Protein AF-A0A0N0XGT9-F1 (afdb_monomer_lite)

Structure (mmCIF, N/CA/C/O backbone):
data_AF-A0A0N0XGT9-F1
#
_entry.id   AF-A0A0N0XGT9-F1
#
loop_
_atom_site.group_PDB
_atom_site.id
_atom_site.type_symbol
_atom_site.label_atom_id
_atom_site.label_alt_id
_atom_site.label_comp_id
_atom_site.label_asym_id
_atom_site.label_entity_id
_atom_site.label_seq_id
_atom_site.pdbx_PDB_ins_code
_atom_site.Cartn_x
_atom_site.Cartn_y
_atom_site.Cartn_z
_atom_site.occupancy
_atom_site.B_iso_or_equiv
_atom_site.auth_seq_id
_atom_site.auth_comp_id
_atom_site.auth_asym_id
_atom_site.auth_atom_id
_atom_site.pdbx_PDB_model_num
ATOM 1 N N . MET A 1 1 ? -39.403 -62.509 -49.542 1.00 42.28 1 MET A N 1
ATOM 2 C CA . MET A 1 1 ? -37.946 -62.266 -49.487 1.00 42.28 1 MET A CA 1
ATOM 3 C C . MET A 1 1 ? -37.743 -60.814 -49.095 1.00 42.28 1 MET A C 1
ATOM 5 O O . MET A 1 1 ? -37.775 -59.938 -49.945 1.00 42.28 1 MET A O 1
ATOM 9 N N . THR A 1 2 ? -37.699 -60.557 -47.792 1.00 35.44 2 THR A N 1
ATOM 10 C CA . THR A 1 2 ? -37.712 -59.217 -47.193 1.00 35.44 2 THR A CA 1
ATOM 11 C C . THR A 1 2 ? -36.343 -58.927 -46.599 1.00 35.44 2 THR A C 1
ATOM 13 O O . THR A 1 2 ? -35.898 -59.606 -45.678 1.00 35.44 2 THR A O 1
ATOM 16 N N . THR A 1 3 ? -35.674 -57.941 -47.183 1.00 39.53 3 THR A N 1
ATOM 17 C CA . THR A 1 3 ? -34.360 -57.420 -46.812 1.00 39.53 3 THR A CA 1
ATOM 18 C C . THR A 1 3 ? -34.425 -56.584 -45.538 1.00 39.53 3 THR A C 1
ATOM 20 O O . THR A 1 3 ? -35.230 -55.664 -45.412 1.00 39.53 3 THR A O 1
ATOM 23 N N . THR A 1 4 ? -33.537 -56.908 -44.607 1.00 42.41 4 THR A N 1
ATOM 24 C CA . THR A 1 4 ? -33.229 -56.193 -43.368 1.00 42.41 4 THR A CA 1
ATOM 25 C C . THR A 1 4 ? -32.444 -54.909 -43.637 1.00 42.41 4 THR A C 1
ATOM 27 O O . THR A 1 4 ? -31.357 -54.989 -44.200 1.00 42.41 4 THR A O 1
ATOM 30 N N . HIS A 1 5 ? -32.902 -53.762 -43.127 1.00 38.38 5 HIS A N 1
ATOM 31 C CA . HIS A 1 5 ? -32.018 -52.638 -42.799 1.00 38.38 5 HIS A CA 1
ATOM 32 C C . HIS A 1 5 ? -32.453 -51.964 -41.492 1.00 38.38 5 HIS A C 1
ATOM 34 O O . HIS A 1 5 ? -33.527 -51.380 -41.385 1.00 38.38 5 HIS A O 1
ATOM 40 N N . SER A 1 6 ? -31.577 -52.088 -40.495 1.00 36.50 6 SER A N 1
ATOM 41 C CA . SER A 1 6 ? -31.620 -51.433 -39.190 1.00 36.50 6 SER A CA 1
ATOM 42 C C . SER A 1 6 ? -31.199 -49.969 -39.333 1.00 36.50 6 SER A C 1
ATOM 44 O O . SER A 1 6 ? -30.076 -49.690 -39.752 1.00 36.50 6 SER A O 1
ATOM 46 N N . LEU A 1 7 ? -32.077 -49.035 -38.963 1.00 38.88 7 LEU A N 1
ATOM 47 C CA . LEU A 1 7 ? -31.758 -47.613 -38.836 1.00 38.88 7 LEU A CA 1
ATOM 48 C C . LEU A 1 7 ? -31.408 -47.302 -37.376 1.00 38.88 7 LEU A C 1
ATOM 50 O O . LEU A 1 7 ? -32.289 -47.123 -36.542 1.00 38.88 7 LEU A O 1
ATOM 54 N N . ALA A 1 8 ? -30.113 -47.199 -37.086 1.00 38.12 8 ALA A N 1
ATOM 55 C CA . ALA A 1 8 ? -29.614 -46.503 -35.907 1.00 38.12 8 ALA A CA 1
ATOM 56 C C . ALA A 1 8 ? -29.339 -45.043 -36.299 1.00 38.12 8 ALA A C 1
ATOM 58 O O . ALA A 1 8 ? -28.488 -44.777 -37.149 1.00 38.12 8 ALA A O 1
ATOM 59 N N . ARG A 1 9 ? -30.059 -44.086 -35.703 1.00 39.75 9 ARG A N 1
ATOM 60 C CA . ARG A 1 9 ? -29.719 -42.659 -35.786 1.00 39.75 9 ARG A CA 1
ATOM 61 C C . ARG A 1 9 ? -29.463 -42.108 -34.390 1.00 39.75 9 ARG A C 1
ATOM 63 O O . ARG A 1 9 ? -30.310 -42.162 -33.507 1.00 39.75 9 ARG A O 1
ATOM 70 N N . TRP A 1 10 ? -28.240 -41.621 -34.255 1.00 36.72 10 TRP A N 1
ATOM 71 C CA . TRP A 1 10 ? -27.593 -41.050 -33.090 1.00 36.72 10 TRP A CA 1
ATOM 72 C C . TRP A 1 10 ? -28.261 -39.745 -32.637 1.00 36.72 10 TRP A C 1
ATOM 74 O O . TRP A 1 10 ? -28.440 -38.828 -33.438 1.00 36.72 10 TRP A O 1
ATOM 84 N N . LEU A 1 11 ? -28.573 -39.647 -31.343 1.00 38.19 11 LEU A N 1
ATOM 85 C CA . LEU A 1 11 ? -28.831 -38.382 -30.656 1.00 38.19 11 LEU A CA 1
ATOM 86 C C . LEU A 1 11 ? -27.477 -37.753 -30.299 1.00 38.19 11 LEU A C 1
ATOM 88 O O . LEU A 1 11 ? -26.779 -38.227 -29.406 1.00 38.19 11 LEU A O 1
ATOM 92 N N . LEU A 1 12 ? -27.091 -36.698 -31.016 1.00 37.84 12 LEU A N 1
ATOM 93 C CA . LEU A 1 12 ? -25.978 -35.826 -30.640 1.00 37.84 12 LEU A CA 1
ATOM 94 C C . LEU A 1 12 ? -26.465 -34.859 -29.554 1.00 37.84 12 LEU A C 1
ATOM 96 O O . LEU A 1 12 ? -27.016 -33.799 -29.841 1.00 37.84 12 LEU A O 1
ATOM 100 N N . SER A 1 13 ? -26.276 -35.236 -28.292 1.00 38.53 13 SER A N 1
ATOM 101 C CA . SER A 1 13 ? -26.379 -34.314 -27.162 1.00 38.53 13 SER A CA 1
ATOM 102 C C . SER A 1 13 ? -25.099 -33.480 -27.096 1.00 38.53 13 SER A C 1
ATOM 104 O O . SER A 1 13 ? -24.062 -33.953 -26.636 1.00 38.53 13 SER A O 1
ATOM 106 N N . ALA A 1 14 ? -25.155 -32.238 -27.575 1.00 39.84 14 ALA A N 1
ATOM 107 C CA . ALA A 1 14 ? -24.095 -31.262 -27.359 1.00 39.84 14 ALA A CA 1
ATOM 108 C C . ALA A 1 14 ? -24.118 -30.813 -25.887 1.00 39.84 14 ALA A C 1
ATOM 110 O O . ALA A 1 14 ? -24.895 -29.937 -25.508 1.00 39.84 14 ALA A O 1
ATOM 111 N N . LEU A 1 15 ? -23.280 -31.427 -25.046 1.00 37.50 15 LEU A N 1
ATOM 112 C CA . LEU A 1 15 ? -22.942 -30.871 -23.738 1.00 37.50 15 LEU A CA 1
ATOM 113 C C . LEU A 1 15 ? -22.073 -29.629 -23.967 1.00 37.50 15 LEU A C 1
ATOM 115 O O . LEU A 1 15 ? -20.868 -29.726 -24.198 1.00 37.50 15 LEU A O 1
ATOM 119 N N . ILE A 1 16 ? -22.685 -28.449 -23.898 1.00 39.62 16 ILE A N 1
ATOM 120 C CA . ILE A 1 16 ? -21.947 -27.202 -23.708 1.00 39.62 16 ILE A CA 1
ATOM 121 C C . ILE A 1 16 ? -21.496 -27.199 -22.245 1.00 39.62 16 ILE A C 1
ATOM 123 O O . ILE A 1 16 ? -22.234 -26.799 -21.346 1.00 39.62 16 ILE A O 1
ATOM 127 N N . LEU A 1 17 ? -20.285 -27.699 -22.002 1.00 33.25 17 LEU A N 1
ATOM 128 C CA . LEU A 1 17 ? -19.552 -27.456 -20.764 1.00 33.25 17 LEU A CA 1
ATOM 129 C C . LEU A 1 17 ? -19.217 -25.964 -20.721 1.00 33.25 17 LEU A C 1
ATOM 131 O O . LEU A 1 17 ? -18.201 -25.517 -21.250 1.00 33.25 17 LEU A O 1
ATOM 135 N N . VAL A 1 18 ? -20.100 -25.179 -20.108 1.00 36.47 18 VAL A N 1
ATOM 136 C CA . VAL A 1 18 ? -19.753 -23.835 -19.656 1.00 36.47 18 VAL A CA 1
ATOM 137 C C . VAL A 1 18 ? -18.765 -24.023 -18.508 1.00 36.47 18 VAL A C 1
ATOM 139 O O . VAL A 1 18 ? -19.156 -24.220 -17.361 1.00 36.47 18 VAL A O 1
ATOM 142 N N . VAL A 1 19 ? -17.471 -24.018 -18.825 1.00 33.62 19 VAL A N 1
ATOM 143 C CA . VAL A 1 19 ? -16.414 -23.880 -17.823 1.00 33.62 19 VAL A CA 1
ATOM 144 C C . VAL A 1 19 ? -16.521 -22.453 -17.293 1.00 33.62 19 VAL A C 1
ATOM 146 O O . VAL A 1 19 ? -15.945 -21.519 -17.845 1.00 33.62 19 VAL A O 1
ATOM 149 N N . GLN A 1 20 ? -17.342 -22.261 -16.262 1.00 33.66 20 GLN A N 1
ATOM 150 C CA . GLN A 1 20 ? -17.288 -21.041 -15.467 1.00 33.66 20 GLN A CA 1
ATOM 151 C C . GLN A 1 20 ? -15.898 -20.995 -14.816 1.00 33.66 20 GLN A C 1
ATOM 153 O O . GLN A 1 20 ? -15.465 -22.005 -14.251 1.00 33.66 20 GLN A O 1
ATOM 158 N N . PRO A 1 21 ? -15.167 -19.873 -14.892 1.00 38.84 21 PRO A N 1
ATOM 159 C CA . PRO A 1 21 ? -13.903 -19.750 -14.195 1.00 38.84 21 PRO A CA 1
ATOM 160 C C . PRO A 1 21 ? -14.185 -19.742 -12.689 1.00 38.84 21 PRO A C 1
ATOM 162 O O . PRO A 1 21 ? -14.505 -18.705 -12.120 1.00 38.84 21 PRO A O 1
ATOM 165 N N . ALA A 1 22 ? -13.995 -20.884 -12.025 1.00 36.50 22 ALA A N 1
ATOM 166 C CA . ALA A 1 22 ? -13.992 -21.034 -10.564 1.00 36.50 22 ALA A CA 1
ATOM 167 C C . ALA A 1 22 ? -12.835 -20.265 -9.872 1.00 36.50 22 ALA A C 1
ATOM 169 O O . ALA A 1 22 ? -12.458 -20.557 -8.744 1.00 36.50 22 ALA A O 1
ATOM 170 N N . TYR A 1 23 ? -12.228 -19.298 -10.564 1.00 44.34 23 TYR A N 1
ATOM 171 C CA . TYR A 1 23 ? -10.987 -18.627 -10.189 1.00 44.34 23 TYR A CA 1
ATOM 172 C C . TYR A 1 23 ? -11.198 -17.347 -9.368 1.00 44.34 23 TYR A C 1
ATOM 174 O O . TYR A 1 23 ? -10.214 -16.800 -8.873 1.00 44.34 23 TYR A O 1
ATOM 182 N N . ALA A 1 24 ? -12.439 -16.860 -9.244 1.00 36.88 24 ALA A N 1
ATOM 183 C CA . ALA A 1 24 ? -12.755 -15.618 -8.533 1.00 36.88 24 ALA A CA 1
ATOM 184 C C . ALA A 1 24 ? -13.053 -15.818 -7.032 1.00 36.88 24 ALA A C 1
ATOM 186 O O . ALA A 1 24 ? -12.841 -14.893 -6.257 1.00 36.88 24 ALA A O 1
ATOM 187 N N . ASP A 1 25 ? -13.472 -17.017 -6.615 1.00 39.59 25 ASP A N 1
ATOM 188 C CA . ASP A 1 25 ? -14.049 -17.253 -5.277 1.00 39.59 25 ASP A CA 1
ATOM 189 C C . ASP A 1 25 ? -13.061 -17.754 -4.202 1.00 39.59 25 ASP A C 1
ATOM 191 O O . ASP A 1 25 ? -13.475 -18.044 -3.083 1.00 39.59 25 ASP A O 1
ATOM 195 N N . ALA A 1 26 ? -11.756 -17.863 -4.483 1.00 42.16 26 ALA A N 1
ATOM 196 C CA . ALA A 1 26 ? -10.815 -18.505 -3.550 1.00 42.16 26 ALA A CA 1
ATOM 197 C C . ALA A 1 26 ? -9.444 -17.814 -3.437 1.00 42.16 26 ALA A C 1
ATOM 199 O O . ALA A 1 26 ? -8.402 -18.457 -3.541 1.00 42.16 26 ALA A O 1
ATOM 200 N N . LEU A 1 27 ? -9.422 -16.499 -3.223 1.00 49.81 27 LEU A N 1
ATOM 201 C CA . LEU A 1 27 ? -8.263 -15.841 -2.606 1.00 49.81 27 LEU A CA 1
ATOM 202 C C . LEU A 1 27 ? -8.701 -15.421 -1.203 1.00 49.81 27 LEU A C 1
ATOM 204 O O . LEU A 1 27 ? -9.372 -14.401 -1.049 1.00 49.81 27 LEU A O 1
ATOM 208 N N . ALA A 1 28 ? -8.418 -16.266 -0.207 1.00 53.34 28 ALA A N 1
ATOM 209 C CA . ALA A 1 28 ? -8.955 -16.109 1.142 1.00 53.34 28 ALA A CA 1
ATOM 210 C C . ALA A 1 28 ? -8.211 -15.025 1.942 1.00 53.34 28 ALA A C 1
ATOM 212 O O . ALA A 1 28 ? -8.794 -14.452 2.860 1.00 53.34 28 ALA A O 1
ATOM 213 N N . ASP A 1 29 ? -6.968 -14.695 1.567 1.00 68.81 29 ASP A N 1
ATOM 214 C CA . ASP A 1 29 ? -6.175 -13.613 2.169 1.00 68.81 29 ASP A CA 1
ATOM 215 C C . ASP A 1 29 ? -4.985 -13.192 1.267 1.00 68.81 29 ASP A C 1
ATOM 217 O O . ASP A 1 29 ? -4.650 -13.850 0.279 1.00 68.81 29 ASP A O 1
ATOM 221 N N . GLN A 1 30 ? -4.296 -12.103 1.617 1.00 68.50 30 GLN A N 1
ATOM 222 C CA . GLN A 1 30 ? -3.082 -11.586 0.977 1.00 68.50 30 GLN A CA 1
ATOM 223 C C . GLN A 1 30 ? -1.982 -12.656 0.832 1.00 68.50 30 GLN A C 1
ATOM 225 O O . GLN A 1 30 ? -1.268 -12.680 -0.175 1.00 68.50 30 GLN A O 1
ATOM 230 N N . THR A 1 31 ? -1.857 -13.559 1.812 1.00 71.50 31 THR A N 1
ATOM 231 C CA . THR A 1 31 ? -0.900 -14.678 1.787 1.00 71.50 31 THR A CA 1
ATOM 232 C C . THR A 1 31 ? -1.160 -15.639 0.628 1.00 71.50 31 THR A C 1
ATOM 234 O O . THR A 1 31 ? -0.207 -16.087 -0.012 1.00 71.50 31 THR A O 1
ATOM 237 N N . ASP A 1 32 ? -2.425 -15.903 0.295 1.00 79.44 32 ASP A N 1
ATOM 238 C CA . ASP A 1 32 ? -2.775 -16.789 -0.818 1.00 79.44 32 ASP A CA 1
ATOM 239 C C . ASP A 1 32 ? -2.353 -16.183 -2.153 1.00 79.44 32 ASP A C 1
ATOM 241 O O . ASP A 1 32 ? -1.806 -16.877 -3.012 1.00 79.44 32 ASP A O 1
ATOM 245 N N . VAL A 1 33 ? -2.541 -14.868 -2.312 1.00 79.56 33 VAL A N 1
ATOM 246 C CA . VAL A 1 33 ? -2.112 -14.150 -3.518 1.00 79.56 33 VAL A CA 1
ATOM 247 C C . VAL A 1 33 ? -0.598 -14.232 -3.679 1.00 79.56 33 VAL A C 1
ATOM 249 O O . VAL A 1 33 ? -0.118 -14.562 -4.763 1.00 79.56 33 VAL A O 1
ATOM 252 N N . HIS A 1 34 ? 0.165 -13.999 -2.608 1.00 78.38 34 HIS A N 1
ATOM 253 C CA . HIS A 1 34 ? 1.622 -14.105 -2.660 1.00 78.38 34 HIS A CA 1
ATOM 254 C C . HIS A 1 34 ? 2.086 -15.519 -3.043 1.00 78.38 34 HIS A C 1
ATOM 256 O O . HIS A 1 34 ? 2.859 -15.676 -3.992 1.00 78.38 34 HIS A O 1
ATOM 262 N N . ASN A 1 35 ? 1.579 -16.548 -2.355 1.00 82.81 35 ASN A N 1
ATOM 263 C CA . ASN A 1 35 ? 1.921 -17.948 -2.626 1.00 82.81 35 ASN A CA 1
ATOM 264 C C . ASN A 1 35 ? 1.571 -18.358 -4.061 1.00 82.81 35 ASN A C 1
ATOM 266 O O . ASN A 1 35 ? 2.299 -19.115 -4.703 1.00 82.81 35 ASN A O 1
ATOM 270 N N . ARG A 1 36 ? 0.468 -17.832 -4.596 1.00 85.69 36 ARG A N 1
ATOM 271 C CA . ARG A 1 36 ? 0.053 -18.108 -5.969 1.00 85.69 36 ARG A CA 1
ATOM 272 C C . ARG A 1 36 ? 1.007 -17.503 -6.991 1.00 85.69 36 ARG A C 1
ATOM 274 O O . ARG A 1 36 ? 1.363 -18.167 -7.960 1.00 85.69 36 ARG A O 1
ATOM 281 N N . ILE A 1 37 ? 1.446 -16.264 -6.785 1.00 87.81 37 ILE A N 1
ATOM 282 C CA . ILE A 1 37 ? 2.367 -15.592 -7.713 1.00 87.81 37 ILE A CA 1
ATOM 283 C C . ILE A 1 37 ? 3.707 -16.309 -7.751 1.00 87.81 37 ILE A C 1
ATOM 285 O O . ILE A 1 37 ? 4.241 -16.546 -8.834 1.00 87.81 37 ILE A O 1
ATOM 289 N N . THR A 1 38 ? 4.244 -16.671 -6.586 1.00 85.12 38 THR A N 1
ATOM 290 C CA . THR A 1 38 ? 5.516 -17.394 -6.507 1.00 85.12 38 THR A CA 1
ATOM 291 C C . THR A 1 38 ? 5.409 -18.756 -7.191 1.00 85.12 38 THR A C 1
ATOM 293 O O . THR A 1 38 ? 6.255 -19.062 -8.029 1.00 85.12 38 THR A O 1
ATOM 296 N N . ALA A 1 39 ? 4.321 -19.501 -6.965 1.00 89.94 39 ALA A N 1
ATOM 297 C CA . ALA A 1 39 ? 4.060 -20.766 -7.650 1.00 89.94 39 ALA A CA 1
ATOM 298 C C . ALA A 1 39 ? 3.961 -20.615 -9.180 1.00 89.94 39 ALA A C 1
ATOM 300 O O . ALA A 1 39 ? 4.571 -21.390 -9.916 1.00 89.94 39 ALA A O 1
ATOM 301 N N . LEU A 1 40 ? 3.241 -19.604 -9.681 1.00 93.88 40 LEU A N 1
ATOM 302 C CA . LEU A 1 40 ? 3.096 -19.363 -11.123 1.00 93.88 40 LEU A CA 1
ATOM 303 C C . LEU A 1 40 ? 4.411 -18.920 -11.776 1.00 93.88 40 LEU A C 1
ATOM 305 O O . LEU A 1 40 ? 4.715 -19.344 -12.894 1.00 93.88 40 LEU A O 1
ATOM 309 N N . LEU A 1 41 ? 5.207 -18.096 -11.086 1.00 92.25 41 LEU A N 1
ATOM 310 C CA . LEU A 1 41 ? 6.541 -17.710 -11.543 1.00 92.25 41 LEU A CA 1
ATOM 311 C C . LEU A 1 41 ? 7.469 -18.925 -11.599 1.00 92.25 41 LEU A C 1
ATOM 313 O O . LEU A 1 41 ? 8.129 -19.128 -12.620 1.00 92.25 41 LEU A O 1
ATOM 317 N N . ASP A 1 42 ? 7.494 -19.757 -10.557 1.00 91.06 42 ASP A N 1
ATOM 318 C CA . ASP A 1 42 ? 8.326 -20.963 -10.494 1.00 91.06 42 ASP A CA 1
ATOM 319 C C . ASP A 1 42 ? 7.932 -21.980 -11.572 1.00 91.06 42 ASP A C 1
ATOM 321 O O . ASP A 1 42 ? 8.800 -22.485 -12.285 1.00 91.06 42 ASP A O 1
ATOM 325 N N . ALA A 1 43 ? 6.630 -22.177 -11.789 1.00 95.44 43 ALA A N 1
ATOM 326 C CA . ALA A 1 43 ? 6.090 -23.026 -12.849 1.00 95.44 43 ALA A CA 1
ATOM 327 C C . ALA A 1 43 ? 6.176 -22.406 -14.257 1.00 95.44 43 ALA A C 1
ATOM 329 O O . ALA A 1 43 ? 5.739 -23.030 -15.223 1.00 95.44 43 ALA A O 1
ATOM 330 N N . ARG A 1 44 ? 6.691 -21.173 -14.398 1.00 96.62 44 ARG A N 1
ATOM 331 C CA . ARG A 1 44 ? 6.764 -20.429 -15.673 1.00 96.62 44 ARG A CA 1
ATOM 332 C C . ARG A 1 44 ? 5.408 -20.309 -16.381 1.00 96.62 44 ARG A C 1
ATOM 334 O O . ARG A 1 44 ? 5.336 -20.171 -17.601 1.00 96.62 44 ARG A O 1
ATOM 341 N N . SER A 1 45 ? 4.328 -20.315 -15.603 1.00 97.38 45 SER A N 1
ATOM 342 C CA . SER A 1 45 ? 2.942 -20.227 -16.070 1.00 97.38 45 SER A CA 1
ATOM 343 C C . SER A 1 45 ? 2.557 -18.769 -16.325 1.00 97.38 45 SER A C 1
ATOM 345 O O . SER A 1 45 ? 1.626 -18.217 -15.745 1.00 97.38 45 SER A O 1
ATOM 347 N N . PHE A 1 46 ? 3.330 -18.118 -17.194 1.00 97.56 46 PHE A N 1
ATOM 348 C CA . PHE A 1 46 ? 3.272 -16.677 -17.413 1.00 97.56 46 PHE A CA 1
ATOM 349 C C . PHE A 1 46 ? 1.948 -16.207 -17.996 1.00 97.56 46 PHE A C 1
ATOM 351 O O . PHE A 1 46 ? 1.427 -15.197 -17.547 1.00 97.56 46 PHE A O 1
ATOM 358 N N . ALA A 1 47 ? 1.387 -16.943 -18.957 1.00 97.62 47 ALA A N 1
ATOM 359 C CA . ALA A 1 47 ? 0.102 -16.593 -19.557 1.00 97.62 47 ALA A CA 1
ATOM 360 C C . ALA A 1 47 ? -1.038 -16.629 -18.527 1.00 97.62 47 ALA A C 1
ATOM 362 O O . ALA A 1 47 ? -1.924 -15.780 -18.557 1.00 97.62 47 ALA A O 1
ATOM 363 N N . GLU A 1 48 ? -0.994 -17.582 -17.593 1.00 96.69 48 GLU A N 1
ATOM 364 C CA . GLU A 1 48 ? -1.979 -17.668 -16.518 1.00 96.69 48 GLU A CA 1
ATOM 365 C C . GLU A 1 48 ? -1.823 -16.504 -15.529 1.00 96.69 48 GLU A C 1
ATOM 367 O O . GLU A 1 48 ? -2.812 -15.855 -15.190 1.00 96.69 48 GLU A O 1
ATOM 372 N N . LEU A 1 49 ? -0.590 -16.195 -15.113 1.00 95.50 49 LEU A N 1
ATOM 373 C CA . LEU A 1 49 ? -0.311 -15.049 -14.244 1.00 95.50 49 LEU A CA 1
ATOM 374 C C . LEU A 1 49 ? -0.747 -13.723 -14.892 1.00 95.50 49 LEU A C 1
ATOM 376 O O . LEU A 1 49 ? -1.387 -12.899 -14.241 1.00 95.50 49 LEU A O 1
ATOM 380 N N . ASP A 1 50 ? -0.456 -13.544 -16.182 1.00 96.62 50 ASP A N 1
ATOM 381 C CA . ASP A 1 50 ? -0.849 -12.365 -16.960 1.00 96.62 50 ASP A CA 1
ATOM 382 C C . ASP A 1 50 ? -2.375 -12.216 -17.002 1.00 96.62 50 ASP A C 1
ATOM 384 O O . ASP A 1 50 ? -2.910 -11.156 -16.686 1.00 96.62 50 ASP A O 1
ATOM 388 N N . ALA A 1 51 ? -3.091 -13.306 -17.300 1.00 96.31 51 ALA A N 1
ATOM 389 C CA . ALA A 1 51 ? -4.549 -13.317 -17.348 1.00 96.31 51 ALA A CA 1
ATOM 390 C C . ALA A 1 51 ? -5.188 -12.991 -15.987 1.00 96.31 51 ALA A C 1
ATOM 392 O O . ALA A 1 51 ? -6.182 -12.265 -15.934 1.00 96.31 51 ALA A O 1
ATOM 393 N N . GLN A 1 52 ? -4.619 -13.487 -14.883 1.00 93.75 52 GLN A N 1
ATOM 394 C CA . GLN A 1 52 ? -5.111 -13.189 -13.534 1.00 93.75 52 GLN A CA 1
ATOM 395 C C . GLN A 1 52 ? -4.920 -11.717 -13.161 1.00 93.75 52 GLN A C 1
ATOM 397 O O . GLN A 1 52 ? -5.841 -11.085 -12.639 1.00 93.75 52 GLN A O 1
ATOM 402 N N . MET A 1 53 ? -3.748 -11.154 -13.454 1.00 94.88 53 MET A N 1
ATOM 403 C CA . MET A 1 53 ? -3.468 -9.742 -13.192 1.00 94.88 53 MET A CA 1
ATOM 404 C C . MET A 1 53 ? -4.305 -8.824 -14.095 1.00 94.88 53 MET A C 1
ATOM 406 O O . MET A 1 53 ? -4.818 -7.803 -13.635 1.00 94.88 53 MET A O 1
ATOM 410 N N . ASP A 1 54 ? -4.531 -9.211 -15.352 1.00 96.31 54 ASP A N 1
ATOM 411 C CA . ASP A 1 54 ? -5.432 -8.507 -16.266 1.00 96.31 54 ASP A CA 1
ATOM 412 C C . ASP A 1 54 ? -6.885 -8.533 -15.802 1.00 96.31 54 ASP A C 1
ATOM 414 O O . ASP A 1 54 ? -7.574 -7.512 -15.889 1.00 96.31 54 ASP A O 1
ATOM 418 N N . ALA A 1 55 ? -7.352 -9.674 -15.294 1.00 94.88 55 ALA A N 1
ATOM 419 C CA . ALA A 1 55 ? -8.676 -9.786 -14.703 1.00 94.88 55 ALA A CA 1
ATOM 420 C C . ALA A 1 55 ? -8.806 -8.852 -13.493 1.00 94.88 55 ALA A C 1
ATOM 422 O O . ALA A 1 55 ? -9.726 -8.038 -13.470 1.00 94.88 55 ALA A O 1
ATOM 423 N N . ALA A 1 56 ? -7.843 -8.882 -12.562 1.00 93.38 56 ALA A N 1
ATOM 424 C CA . ALA A 1 56 ? -7.826 -8.006 -11.388 1.00 93.38 56 ALA A CA 1
ATOM 425 C C . ALA A 1 56 ? -7.794 -6.513 -11.760 1.00 93.38 56 ALA A C 1
ATOM 427 O O . ALA A 1 56 ? -8.467 -5.698 -11.125 1.00 93.38 56 ALA A O 1
ATOM 428 N N . ARG A 1 57 ? -7.056 -6.142 -12.816 1.00 94.44 57 ARG A N 1
ATOM 429 C CA . ARG A 1 57 ? -7.061 -4.776 -13.354 1.00 94.44 57 ARG A CA 1
ATOM 430 C C . ARG A 1 57 ? -8.435 -4.384 -13.885 1.00 94.44 57 ARG A C 1
ATOM 432 O O . ARG A 1 57 ? -8.909 -3.297 -13.576 1.00 94.44 57 ARG A O 1
ATOM 439 N N . LYS A 1 58 ? -9.066 -5.235 -14.694 1.00 94.88 58 LYS A N 1
ATOM 440 C CA . LYS A 1 58 ? -10.356 -4.927 -15.333 1.00 94.88 58 LYS A CA 1
ATOM 441 C C . LYS A 1 58 ? -11.507 -4.881 -14.332 1.00 94.88 58 LYS A C 1
ATOM 443 O O . LYS A 1 58 ? -12.377 -4.031 -14.466 1.00 94.88 58 LYS A O 1
ATOM 448 N N . SER A 1 59 ? -11.518 -5.777 -13.349 1.00 93.69 59 SER A N 1
ATOM 449 C CA . SER A 1 59 ? -12.621 -5.903 -12.394 1.00 93.69 59 SER A CA 1
ATOM 450 C C . SER A 1 59 ? -12.530 -4.951 -11.205 1.00 93.69 59 SER A C 1
ATOM 452 O O . SER A 1 59 ? -13.526 -4.780 -10.512 1.00 93.69 59 SER A O 1
ATOM 454 N N . HIS A 1 60 ? -11.352 -4.371 -10.937 1.00 92.25 60 HIS A N 1
ATOM 455 C CA . HIS A 1 60 ? -11.082 -3.605 -9.712 1.00 92.25 60 HIS A CA 1
ATOM 456 C C . HIS A 1 60 ? -11.350 -4.433 -8.436 1.00 92.25 60 HIS A C 1
ATOM 458 O O . HIS A 1 60 ? -11.662 -3.885 -7.382 1.00 92.25 60 HIS A O 1
ATOM 464 N N . SER A 1 61 ? -11.226 -5.763 -8.523 1.00 90.62 61 SER A N 1
ATOM 465 C CA . SER A 1 61 ? -11.495 -6.663 -7.399 1.00 90.62 61 SER A CA 1
ATOM 466 C C . SER A 1 61 ? -10.550 -6.416 -6.224 1.00 90.62 61 SER A C 1
ATOM 468 O O . SER A 1 61 ? -9.365 -6.109 -6.401 1.00 90.62 61 SER A O 1
ATOM 470 N N . THR A 1 62 ? -11.065 -6.633 -5.019 1.00 91.06 62 THR A N 1
ATOM 471 C CA . THR A 1 62 ? -10.324 -6.538 -3.760 1.00 91.06 62 THR A CA 1
ATOM 472 C C . THR A 1 62 ? -10.247 -7.896 -3.067 1.00 91.06 62 THR A C 1
ATOM 474 O O . THR A 1 62 ? -11.075 -8.773 -3.304 1.00 91.06 62 THR A O 1
ATOM 477 N N . ALA A 1 63 ? -9.265 -8.061 -2.186 1.00 88.88 63 ALA A N 1
ATOM 478 C CA . ALA A 1 63 ? -9.291 -9.081 -1.146 1.00 88.88 63 ALA A CA 1
ATOM 479 C C . ALA A 1 63 ? -10.414 -8.777 -0.124 1.00 88.88 63 ALA A C 1
ATOM 481 O O . ALA A 1 63 ? -10.963 -7.665 -0.134 1.00 88.88 63 ALA A O 1
ATOM 482 N N . PRO A 1 64 ? -10.762 -9.723 0.773 1.00 89.56 64 PRO A N 1
ATOM 483 C CA . PRO A 1 64 ? -11.833 -9.527 1.757 1.00 89.56 64 PRO A CA 1
ATOM 484 C C . PRO A 1 64 ? -11.652 -8.313 2.682 1.00 89.56 64 PRO A C 1
ATOM 486 O O . PRO A 1 64 ? -12.633 -7.775 3.187 1.00 89.56 64 PRO A O 1
ATOM 489 N N . ASP A 1 65 ? -10.413 -7.868 2.907 1.00 89.06 65 ASP A N 1
ATOM 490 C CA . ASP A 1 65 ? -10.067 -6.693 3.718 1.00 89.06 65 ASP A CA 1
ATOM 491 C C . ASP A 1 65 ? -10.218 -5.350 2.967 1.00 89.06 65 ASP A C 1
ATOM 493 O O . ASP A 1 65 ? -10.071 -4.279 3.566 1.00 89.06 65 ASP A O 1
ATOM 497 N N . GLY A 1 66 ? -10.529 -5.388 1.668 1.00 91.31 66 GLY A N 1
ATOM 498 C CA . GLY A 1 66 ? -10.638 -4.226 0.784 1.00 91.31 66 GLY A CA 1
ATOM 499 C C . GLY A 1 66 ? -9.338 -3.822 0.088 1.00 91.31 66 GLY A C 1
ATOM 500 O O . GLY A 1 66 ? -9.314 -2.817 -0.622 1.00 91.31 66 GLY A O 1
ATOM 501 N N . THR A 1 67 ? -8.260 -4.592 0.239 1.00 90.25 67 THR A N 1
ATOM 502 C CA . THR A 1 67 ? -7.010 -4.363 -0.494 1.00 90.25 67 THR A CA 1
ATOM 503 C C . THR A 1 67 ? -7.183 -4.716 -1.977 1.00 90.25 67 THR A C 1
ATOM 505 O O . THR A 1 67 ? -7.584 -5.841 -2.277 1.00 90.25 67 THR A O 1
ATOM 508 N N . PRO A 1 68 ? -6.864 -3.832 -2.946 1.00 92.38 68 PRO A N 1
ATOM 509 C CA . PRO A 1 68 ? -6.975 -4.176 -4.366 1.00 92.38 68 PRO A CA 1
ATOM 510 C C . PRO A 1 68 ? -6.110 -5.384 -4.742 1.00 92.38 68 PRO A C 1
ATOM 512 O O . PRO A 1 68 ? -4.902 -5.381 -4.498 1.00 92.38 68 PRO A O 1
ATOM 515 N N . LEU A 1 69 ? -6.689 -6.391 -5.406 1.00 91.56 69 LEU A N 1
ATOM 516 C CA . LEU A 1 69 ? -5.952 -7.599 -5.802 1.00 91.56 69 LEU A CA 1
ATOM 517 C C . LEU A 1 69 ? -4.763 -7.258 -6.704 1.00 91.56 69 LEU A C 1
ATOM 519 O O . LEU A 1 69 ? -3.677 -7.801 -6.528 1.00 91.56 69 LEU A O 1
ATOM 523 N N . LEU A 1 70 ? -4.935 -6.302 -7.625 1.00 93.00 70 LEU A N 1
ATOM 524 C CA . LEU A 1 70 ? -3.854 -5.836 -8.497 1.00 93.00 70 LEU A CA 1
ATOM 525 C C . LEU A 1 70 ? -2.641 -5.321 -7.699 1.00 93.00 70 LEU A C 1
ATOM 527 O O . LEU A 1 70 ? -1.500 -5.574 -8.083 1.00 93.00 70 LEU A O 1
ATOM 531 N N . GLN A 1 71 ? -2.872 -4.655 -6.563 1.00 90.62 71 GLN A N 1
ATOM 532 C CA . GLN A 1 71 ? -1.786 -4.197 -5.697 1.00 90.62 71 GLN A CA 1
ATOM 533 C C . GLN A 1 71 ? -1.038 -5.363 -5.062 1.00 90.62 71 GLN A C 1
ATOM 535 O O . GLN A 1 71 ? 0.191 -5.311 -4.967 1.00 90.62 71 GLN A O 1
ATOM 540 N N . LEU A 1 72 ? -1.760 -6.394 -4.619 1.00 88.81 72 LEU A N 1
ATOM 541 C CA . LEU A 1 72 ? -1.151 -7.593 -4.046 1.00 88.81 72 LEU A CA 1
ATOM 542 C C . LEU A 1 72 ? -0.232 -8.261 -5.071 1.00 88.81 72 LEU A C 1
ATOM 544 O O . LEU A 1 72 ? 0.893 -8.624 -4.729 1.00 88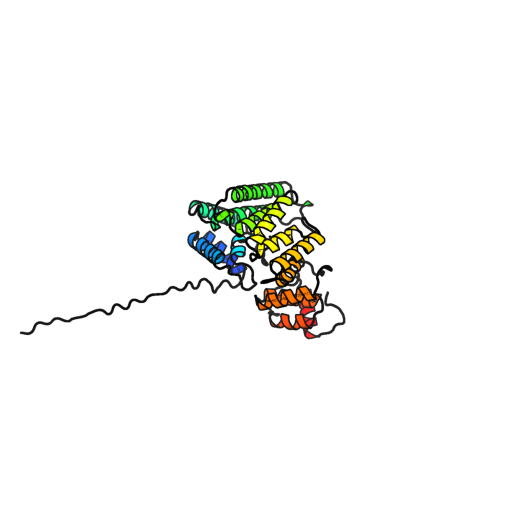.81 72 LEU A O 1
ATOM 548 N N . TYR A 1 73 ? -0.646 -8.298 -6.343 1.00 90.94 73 TYR A N 1
ATOM 549 C CA . TYR A 1 73 ? 0.219 -8.767 -7.422 1.00 90.94 73 TYR A CA 1
ATOM 550 C C . TYR A 1 73 ? 1.485 -7.925 -7.588 1.00 90.94 73 TYR A C 1
ATOM 552 O O . TYR A 1 73 ? 2.592 -8.462 -7.579 1.00 90.94 73 TYR A O 1
ATOM 560 N N . TYR A 1 74 ? 1.362 -6.601 -7.684 1.00 91.38 74 TYR A N 1
ATOM 561 C CA . TYR A 1 74 ? 2.535 -5.734 -7.848 1.00 91.38 74 TYR A CA 1
ATOM 562 C C . TYR A 1 74 ? 3.433 -5.639 -6.609 1.00 91.38 74 TYR A C 1
ATOM 564 O O . TYR A 1 74 ? 4.593 -5.231 -6.722 1.00 91.38 74 TYR A O 1
ATOM 572 N N . SER A 1 75 ? 2.929 -6.062 -5.449 1.00 85.19 75 SER A N 1
ATOM 573 C CA . SER A 1 75 ? 3.661 -6.119 -4.181 1.00 85.19 75 SER A CA 1
ATOM 574 C C . SER A 1 75 ? 4.251 -7.496 -3.883 1.00 85.19 75 SER A C 1
ATOM 576 O O . SER A 1 75 ? 4.758 -7.693 -2.784 1.00 85.19 75 SER A O 1
ATOM 578 N N . ALA A 1 76 ? 4.235 -8.434 -4.838 1.00 84.56 76 ALA A N 1
ATOM 579 C CA . ALA A 1 76 ? 4.639 -9.824 -4.617 1.00 84.56 76 ALA A CA 1
ATOM 580 C C . ALA A 1 76 ? 6.030 -9.998 -3.988 1.00 84.56 76 ALA A C 1
ATOM 582 O O . ALA A 1 76 ? 6.250 -10.960 -3.266 1.00 84.56 76 ALA A O 1
ATOM 583 N N . PHE A 1 77 ? 6.963 -9.080 -4.244 1.00 84.50 77 PHE A N 1
ATOM 584 C CA . PHE A 1 77 ? 8.339 -9.154 -3.732 1.00 84.50 77 PHE A CA 1
ATOM 585 C C . PHE A 1 77 ? 8.597 -8.223 -2.550 1.00 84.50 77 PHE A C 1
ATOM 587 O O . PHE A 1 77 ? 9.733 -8.046 -2.122 1.00 84.50 77 PHE A O 1
ATOM 594 N N . THR A 1 78 ? 7.573 -7.523 -2.085 1.00 75.56 78 THR A N 1
ATOM 595 C CA . THR A 1 78 ? 7.730 -6.514 -1.055 1.00 75.56 78 THR A CA 1
ATOM 596 C C . THR A 1 78 ? 7.798 -7.168 0.318 1.00 75.56 78 THR A C 1
ATOM 598 O O . THR A 1 78 ? 6.848 -7.813 0.747 1.00 75.56 78 THR A O 1
ATOM 601 N N . VAL A 1 79 ? 8.881 -6.903 1.049 1.00 58.69 79 VAL A N 1
ATOM 602 C CA . VAL A 1 79 ? 9.048 -7.381 2.429 1.00 58.69 79 VAL A CA 1
ATOM 603 C C . VAL A 1 79 ? 8.548 -6.342 3.455 1.00 58.69 79 VAL A C 1
ATOM 605 O O . VAL A 1 79 ? 8.113 -6.729 4.538 1.00 58.69 79 VAL A O 1
ATOM 608 N N . ASN A 1 80 ? 8.513 -5.033 3.128 1.00 55.16 80 ASN A N 1
ATOM 609 C CA . ASN A 1 80 ? 8.035 -3.984 4.054 1.00 55.16 80 ASN A CA 1
ATOM 610 C C . ASN A 1 80 ? 7.706 -2.599 3.414 1.00 55.16 80 ASN A C 1
ATOM 612 O O . ASN A 1 80 ? 8.286 -1.591 3.805 1.00 55.16 80 ASN A O 1
ATOM 616 N N . CYS A 1 81 ? 6.791 -2.486 2.433 1.00 51.19 81 CYS A N 1
ATOM 617 C CA . CYS A 1 81 ? 6.475 -1.159 1.843 1.00 51.19 81 CYS A CA 1
ATOM 618 C C . CYS A 1 81 ? 5.429 -0.342 2.621 1.00 51.19 81 CYS A C 1
ATOM 620 O O . CYS A 1 81 ? 5.189 0.821 2.292 1.00 51.19 81 CYS A O 1
ATOM 622 N N . GLY A 1 82 ? 4.766 -0.947 3.614 1.00 49.53 82 GLY A N 1
ATOM 623 C CA . GLY A 1 82 ? 3.594 -0.365 4.276 1.00 49.53 82 GLY A CA 1
ATOM 624 C C . GLY A 1 82 ? 2.367 -0.224 3.362 1.00 49.53 82 GLY A C 1
ATOM 625 O O . GLY A 1 82 ? 1.437 0.489 3.711 1.00 49.53 82 GLY A O 1
ATOM 626 N N . CYS A 1 83 ? 2.359 -0.856 2.185 1.00 46.28 83 CYS A N 1
ATOM 627 C CA . CYS A 1 83 ? 1.215 -0.882 1.263 1.00 46.28 83 CYS A CA 1
ATOM 628 C C . CYS A 1 83 ? 0.350 -2.144 1.426 1.00 46.28 83 CYS A C 1
ATOM 630 O O . CYS A 1 83 ? -0.689 -2.255 0.782 1.00 46.28 83 CYS A O 1
ATOM 632 N N . THR A 1 84 ? 0.797 -3.100 2.246 1.00 50.50 84 THR A N 1
ATOM 633 C CA . THR A 1 84 ? 0.090 -4.338 2.596 1.00 50.50 84 THR A CA 1
ATOM 634 C C . THR A 1 84 ? 0.232 -4.601 4.092 1.00 50.50 84 THR A C 1
ATOM 636 O O . THR A 1 84 ? 1.182 -4.143 4.739 1.00 50.50 84 THR A O 1
ATOM 639 N N . GLU A 1 85 ? -0.721 -5.339 4.654 1.00 47.94 85 GLU A N 1
ATOM 640 C CA . GLU A 1 85 ? -0.708 -5.685 6.075 1.00 47.94 85 GLU A CA 1
ATOM 641 C C . GLU A 1 85 ? 0.255 -6.838 6.370 1.00 47.94 85 GLU A C 1
ATOM 643 O O . GLU A 1 85 ? 0.774 -6.925 7.476 1.00 47.94 85 GLU A O 1
ATOM 648 N N . HIS A 1 86 ? 0.621 -7.657 5.385 1.00 49.78 86 HIS A N 1
ATOM 649 C CA . HIS A 1 86 ? 1.549 -8.768 5.591 1.00 49.78 86 HIS A CA 1
ATOM 650 C C . HIS A 1 86 ? 2.937 -8.493 5.002 1.00 49.78 86 HIS A C 1
ATOM 652 O O . HIS A 1 86 ? 3.072 -8.123 3.834 1.00 49.78 86 HIS A O 1
ATOM 658 N N . SER A 1 87 ? 3.965 -8.708 5.827 1.00 50.19 87 SER A N 1
ATOM 659 C CA . SER A 1 87 ? 5.341 -8.932 5.382 1.00 50.19 87 SER A CA 1
ATOM 660 C C . SER A 1 87 ? 5.485 -10.409 5.031 1.00 50.19 87 SER A C 1
ATOM 662 O O . SER A 1 87 ? 5.117 -11.271 5.830 1.00 50.19 87 SER A O 1
ATOM 664 N N . ILE A 1 88 ? 5.998 -10.708 3.840 1.00 60.47 88 ILE A N 1
ATOM 665 C CA . ILE A 1 88 ? 6.379 -12.077 3.475 1.00 60.47 88 ILE A CA 1
ATOM 666 C C . ILE A 1 88 ? 7.574 -12.516 4.330 1.00 60.47 88 ILE A C 1
ATOM 668 O O . ILE A 1 88 ? 8.337 -11.667 4.800 1.00 60.47 88 ILE A O 1
ATOM 672 N N . ALA A 1 89 ? 7.747 -13.825 4.533 1.00 62.78 89 ALA A N 1
ATOM 673 C CA . ALA A 1 89 ? 8.982 -14.338 5.124 1.00 62.78 89 ALA A CA 1
ATOM 674 C C . ALA A 1 89 ? 10.180 -13.839 4.301 1.00 62.78 89 ALA A C 1
ATOM 676 O O . ALA A 1 89 ? 10.085 -13.770 3.074 1.00 62.78 89 ALA A O 1
ATOM 677 N N . GLU A 1 90 ? 11.277 -13.466 4.968 1.00 66.62 90 GLU A N 1
ATOM 678 C CA . GLU A 1 90 ? 12.455 -12.940 4.277 1.00 66.62 90 GLU A CA 1
ATOM 679 C C . GLU A 1 90 ? 12.933 -13.940 3.210 1.00 66.62 90 GLU A C 1
ATOM 681 O O . GLU A 1 90 ? 13.294 -15.070 3.555 1.00 66.62 90 GLU A O 1
ATOM 686 N N . PRO A 1 91 ? 12.922 -13.559 1.918 1.00 71.75 91 PRO A N 1
ATOM 687 C CA . PRO A 1 91 ? 13.344 -14.454 0.853 1.00 71.75 91 PRO A CA 1
ATOM 688 C C . PRO A 1 91 ? 14.840 -14.743 0.965 1.00 71.75 91 PRO A C 1
ATOM 690 O O . PRO A 1 91 ? 15.641 -13.833 1.208 1.00 71.75 91 PRO A O 1
ATOM 693 N N . ASP A 1 92 ? 15.237 -15.990 0.712 1.00 77.50 92 ASP A N 1
ATOM 694 C CA . ASP A 1 92 ? 16.654 -16.312 0.573 1.00 77.50 92 ASP A CA 1
ATOM 695 C C . ASP A 1 92 ? 17.238 -15.731 -0.735 1.00 77.50 92 ASP A C 1
ATOM 697 O O . ASP A 1 92 ? 16.529 -15.360 -1.680 1.00 77.50 92 ASP A O 1
ATOM 701 N N . ALA A 1 93 ? 18.568 -15.647 -0.810 1.00 81.00 93 ALA A N 1
ATOM 702 C CA . ALA A 1 93 ? 19.250 -15.095 -1.979 1.00 81.00 93 ALA A CA 1
ATOM 703 C C . ALA A 1 93 ? 18.963 -15.883 -3.276 1.00 81.00 93 ALA A C 1
ATOM 705 O O . ALA A 1 93 ? 18.931 -15.298 -4.362 1.00 81.00 93 ALA A O 1
ATOM 706 N N . LEU A 1 94 ? 18.734 -17.200 -3.189 1.00 85.81 94 LEU A N 1
ATOM 707 C CA . LEU A 1 94 ? 18.423 -18.036 -4.352 1.00 85.81 94 LEU A CA 1
ATOM 708 C C . LEU A 1 94 ? 17.016 -17.750 -4.882 1.00 85.81 94 LEU A C 1
ATOM 710 O O . LEU A 1 94 ? 16.804 -17.769 -6.095 1.00 85.81 94 LEU A O 1
ATOM 714 N N . GLN A 1 95 ? 16.066 -17.443 -4.005 1.00 88.00 95 GLN A N 1
ATOM 715 C CA . GLN A 1 95 ? 14.703 -17.095 -4.370 1.00 88.00 95 GLN A CA 1
ATOM 716 C C . GLN A 1 95 ? 14.659 -15.799 -5.182 1.00 88.00 95 GLN A C 1
ATOM 718 O O . GLN A 1 95 ? 14.043 -15.777 -6.248 1.00 88.00 95 GLN A O 1
ATOM 723 N N . TRP A 1 96 ? 15.407 -14.770 -4.773 1.00 90.56 96 TRP A N 1
ATOM 724 C CA . TRP A 1 96 ? 15.562 -13.548 -5.569 1.00 90.56 96 TRP A CA 1
ATOM 725 C C . TRP A 1 96 ? 16.118 -13.829 -6.971 1.00 90.56 96 TRP A C 1
ATOM 727 O O . TRP A 1 96 ? 15.600 -13.321 -7.969 1.00 90.56 96 TRP A O 1
ATOM 737 N N . VAL A 1 97 ? 17.136 -14.692 -7.074 1.00 92.31 97 VAL A N 1
ATOM 738 C CA . VAL A 1 97 ? 17.701 -15.095 -8.372 1.00 92.31 97 VAL A CA 1
ATOM 739 C C . VAL A 1 97 ? 16.657 -15.805 -9.239 1.00 92.31 97 VAL A C 1
ATOM 741 O O . VAL A 1 97 ? 16.538 -15.469 -10.421 1.00 92.31 97 VAL A O 1
ATOM 744 N N . ARG A 1 98 ? 15.878 -16.737 -8.670 1.00 92.94 98 ARG A N 1
ATOM 745 C CA . ARG A 1 98 ? 14.811 -17.455 -9.389 1.00 92.94 98 ARG A CA 1
ATOM 746 C C . ARG A 1 98 ? 13.735 -16.504 -9.907 1.00 92.94 98 ARG A C 1
ATOM 748 O O . ARG A 1 98 ? 13.368 -16.600 -11.080 1.00 92.94 98 ARG A O 1
ATOM 755 N N . TRP A 1 99 ? 13.276 -15.564 -9.079 1.00 93.44 99 TRP A N 1
ATOM 756 C CA . TRP A 1 99 ? 12.287 -14.562 -9.481 1.00 93.44 99 TRP A CA 1
ATOM 757 C C . TRP A 1 99 ? 12.798 -13.678 -10.611 1.00 93.44 99 TRP A C 1
ATOM 759 O O . TRP A 1 99 ? 12.107 -13.523 -11.617 1.00 93.44 99 TRP A O 1
ATOM 769 N N . ARG A 1 100 ? 14.030 -13.166 -10.510 1.00 95.62 100 ARG A N 1
ATOM 770 C CA . ARG A 1 100 ? 14.630 -12.367 -11.585 1.00 95.62 100 ARG A CA 1
ATOM 771 C C . ARG A 1 100 ? 14.653 -13.124 -12.909 1.00 95.62 100 ARG A C 1
ATOM 773 O O . ARG A 1 100 ? 14.210 -12.590 -13.919 1.00 95.62 100 ARG A O 1
ATOM 780 N N . GLN A 1 101 ? 15.131 -14.369 -12.900 1.00 96.56 101 GLN A N 1
ATOM 781 C CA . GLN A 1 101 ? 15.207 -15.200 -14.105 1.00 96.56 101 GLN A CA 1
ATOM 782 C C . GLN A 1 101 ? 13.822 -15.472 -14.705 1.00 96.56 101 GLN A C 1
ATOM 784 O O . GLN A 1 101 ? 13.664 -15.436 -15.926 1.00 96.56 101 GLN A O 1
ATOM 789 N N . ALA A 1 102 ? 12.815 -15.721 -13.860 1.00 97.38 102 ALA A N 1
ATOM 790 C CA . ALA A 1 102 ? 11.435 -15.904 -14.295 1.00 97.38 102 ALA A CA 1
ATOM 791 C C . ALA A 1 102 ? 10.888 -14.636 -14.968 1.00 97.38 102 ALA A C 1
ATOM 793 O O . ALA A 1 102 ? 10.357 -14.708 -16.073 1.00 97.38 102 ALA A O 1
ATOM 794 N N . LEU A 1 103 ? 11.071 -13.468 -14.348 1.00 97.19 103 LEU A N 1
ATOM 795 C CA . LEU A 1 103 ? 10.588 -12.191 -14.878 1.00 97.19 103 LEU A CA 1
ATOM 796 C C . LEU A 1 103 ? 11.310 -11.783 -16.171 1.00 97.19 103 LEU A C 1
ATOM 798 O O . LEU A 1 103 ? 10.669 -11.327 -17.117 1.00 97.19 103 LEU A O 1
ATOM 802 N N . GLU A 1 104 ? 12.628 -11.989 -16.252 1.00 97.56 104 GLU A N 1
ATOM 803 C CA . GLU A 1 104 ? 13.401 -11.781 -17.484 1.00 97.56 104 GLU A CA 1
ATOM 804 C C . GLU A 1 104 ? 12.881 -12.678 -18.617 1.00 97.56 104 GLU A C 1
ATOM 806 O O . GLU A 1 104 ? 12.716 -12.228 -19.753 1.00 97.56 104 GLU A O 1
ATOM 811 N N . GLN A 1 105 ? 12.585 -13.948 -18.322 1.00 98.19 105 GLN A N 1
ATOM 812 C CA . GLN A 1 105 ? 12.003 -14.867 -19.296 1.00 98.19 105 GLN A CA 1
ATOM 813 C C . GLN A 1 105 ? 10.594 -14.436 -19.716 1.00 98.19 105 GLN A C 1
ATOM 815 O O . GLN A 1 105 ? 10.318 -14.404 -20.915 1.00 98.19 105 GLN A O 1
ATOM 820 N N . TRP A 1 106 ? 9.735 -14.060 -18.766 1.00 98.12 106 TRP A N 1
ATOM 821 C CA . TRP A 1 106 ? 8.380 -13.592 -19.051 1.00 98.12 106 TRP A CA 1
ATOM 822 C C . TRP A 1 106 ? 8.395 -12.375 -19.976 1.00 98.12 106 TRP A C 1
ATOM 824 O O . TRP A 1 106 ? 7.744 -12.395 -21.017 1.00 98.12 106 TRP A O 1
ATOM 834 N N . ARG A 1 107 ? 9.216 -11.361 -19.681 1.00 97.44 107 ARG A N 1
ATOM 835 C CA . ARG A 1 107 ? 9.340 -10.163 -20.528 1.00 97.44 107 ARG A CA 1
ATOM 836 C C . ARG A 1 107 ? 9.830 -10.463 -21.941 1.00 97.44 107 ARG A C 1
ATOM 838 O O . ARG A 1 107 ? 9.421 -9.779 -22.872 1.00 97.44 107 ARG A O 1
ATOM 845 N N . ARG A 1 108 ? 10.696 -11.468 -22.121 1.00 97.31 108 ARG A N 1
ATOM 846 C CA . ARG A 1 108 ? 11.133 -11.900 -23.462 1.00 97.31 108 ARG A CA 1
ATOM 847 C C . ARG A 1 108 ? 10.016 -12.592 -24.239 1.00 97.31 108 ARG A C 1
ATOM 849 O O . ARG A 1 108 ? 9.902 -12.373 -25.438 1.00 97.31 108 ARG A O 1
ATOM 856 N N . LEU A 1 109 ? 9.220 -13.425 -23.569 1.00 97.81 109 LEU A N 1
ATOM 857 C CA . LEU A 1 109 ? 8.135 -14.183 -24.200 1.00 97.81 109 LEU A CA 1
ATOM 858 C C . LEU A 1 109 ? 6.885 -13.330 -24.456 1.00 97.81 109 LEU A C 1
ATOM 860 O O . LEU A 1 109 ? 6.169 -13.574 -25.421 1.00 97.81 109 LEU A O 1
ATOM 864 N N . ALA A 1 110 ? 6.634 -12.328 -23.614 1.00 97.25 110 ALA A N 1
ATOM 865 C CA . ALA A 1 110 ? 5.478 -11.442 -23.687 1.00 97.25 110 ALA A CA 1
ATOM 866 C C . ALA A 1 110 ? 5.908 -9.968 -23.548 1.00 97.25 110 ALA A C 1
ATOM 868 O O . ALA A 1 110 ? 5.589 -9.318 -22.551 1.00 97.25 110 ALA A O 1
ATOM 869 N N . PRO A 1 111 ? 6.621 -9.395 -24.538 1.00 95.25 111 PRO A N 1
ATOM 870 C CA . PRO A 1 111 ? 7.152 -8.033 -24.440 1.00 95.25 111 PRO A CA 1
ATOM 871 C C . PRO A 1 111 ? 6.066 -6.956 -24.317 1.00 95.25 111 PRO A C 1
ATOM 873 O O . PRO A 1 111 ? 6.350 -5.870 -23.825 1.00 95.25 111 PRO A O 1
ATOM 876 N N . GLN A 1 112 ? 4.829 -7.251 -24.727 1.00 94.75 112 GLN A N 1
ATOM 877 C CA . GLN A 1 112 ? 3.677 -6.347 -24.627 1.00 94.75 112 GLN A CA 1
ATOM 878 C C . GLN A 1 112 ? 2.857 -6.532 -23.338 1.00 94.75 112 GLN A C 1
ATOM 880 O O . GLN A 1 112 ? 1.897 -5.796 -23.121 1.00 94.75 112 GLN A O 1
ATOM 885 N N . SER A 1 113 ? 3.208 -7.496 -22.477 1.00 97.75 113 SER A N 1
ATOM 886 C CA . SER A 1 113 ? 2.517 -7.685 -21.198 1.00 97.75 113 SER A CA 1
ATOM 887 C C . SER A 1 113 ? 2.794 -6.500 -20.271 1.00 97.75 113 SER A C 1
ATOM 889 O O . SER A 1 113 ? 3.928 -6.274 -19.839 1.00 97.75 113 SER A O 1
ATOM 891 N N . ILE A 1 114 ? 1.733 -5.764 -19.928 1.00 98.06 114 ILE A N 1
ATOM 892 C CA . ILE A 1 114 ? 1.770 -4.686 -18.929 1.00 98.06 114 ILE A CA 1
ATOM 893 C C . ILE A 1 114 ? 2.282 -5.238 -17.593 1.00 98.06 114 ILE A C 1
ATOM 895 O O . ILE A 1 114 ? 3.127 -4.628 -16.934 1.00 98.06 114 ILE A O 1
ATOM 899 N N . ASN A 1 115 ? 1.803 -6.426 -17.210 1.00 97.31 115 ASN A N 1
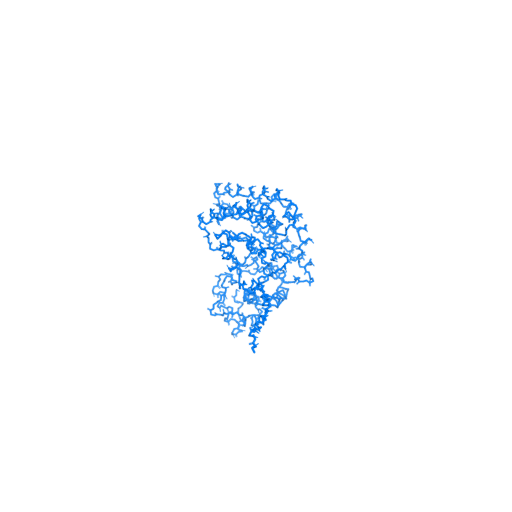ATOM 900 C CA . ASN A 1 115 ? 2.149 -7.066 -15.947 1.00 97.31 115 ASN A CA 1
ATOM 901 C C . ASN A 1 115 ? 3.628 -7.429 -15.883 1.00 97.31 115 ASN A C 1
ATOM 903 O O . ASN A 1 115 ? 4.293 -7.055 -14.920 1.00 97.31 115 ASN A O 1
ATOM 907 N N . ALA A 1 116 ? 4.162 -8.080 -16.918 1.00 97.25 116 ALA A N 1
ATOM 908 C CA . ALA A 1 116 ? 5.565 -8.474 -16.971 1.00 97.25 116 ALA A CA 1
ATOM 909 C C . ALA A 1 116 ? 6.500 -7.260 -16.884 1.00 97.25 116 ALA A C 1
ATOM 911 O O . ALA A 1 116 ? 7.534 -7.309 -16.215 1.00 97.25 116 ALA A O 1
ATOM 912 N N . GLN A 1 117 ? 6.144 -6.162 -17.561 1.00 97.88 117 GLN A N 1
ATOM 913 C CA . GLN A 1 117 ? 6.932 -4.933 -17.543 1.00 97.88 117 GLN A CA 1
ATOM 914 C C . GLN A 1 117 ? 6.957 -4.298 -16.147 1.00 97.88 117 GLN A C 1
ATOM 916 O O . GLN A 1 117 ? 8.041 -4.079 -15.599 1.00 97.88 117 GLN A O 1
ATOM 921 N N . ILE A 1 118 ? 5.786 -4.041 -15.555 1.00 97.75 118 ILE A N 1
ATOM 922 C CA . ILE A 1 118 ? 5.681 -3.371 -14.250 1.00 97.75 118 ILE A CA 1
ATOM 923 C C . ILE A 1 118 ? 6.246 -4.257 -13.139 1.00 97.75 118 ILE A C 1
ATOM 925 O O . ILE A 1 118 ? 7.033 -3.778 -12.326 1.00 97.75 118 ILE A O 1
ATOM 929 N N . LEU A 1 119 ? 5.927 -5.555 -13.129 1.00 96.12 119 LEU A N 1
ATOM 930 C CA . LEU A 1 119 ? 6.370 -6.472 -12.078 1.00 96.12 119 LEU A CA 1
ATOM 931 C C . LEU A 1 119 ? 7.899 -6.655 -12.068 1.00 96.12 119 LEU A C 1
ATOM 933 O O . LEU A 1 119 ? 8.507 -6.849 -11.017 1.00 96.12 119 LEU A O 1
ATOM 937 N N . TYR A 1 120 ? 8.557 -6.526 -13.223 1.00 97.50 120 TYR A N 1
ATOM 938 C CA . TYR A 1 120 ? 10.018 -6.520 -13.280 1.00 97.50 120 TYR A CA 1
ATOM 939 C C . TYR A 1 120 ? 10.635 -5.226 -12.736 1.00 97.50 120 TYR A C 1
ATOM 941 O O . TYR A 1 120 ? 11.673 -5.264 -12.076 1.00 97.50 120 TYR A O 1
ATOM 949 N N . ALA A 1 121 ? 9.993 -4.077 -12.958 1.00 97.69 121 ALA A N 1
ATOM 950 C CA . ALA A 1 121 ? 10.420 -2.838 -12.319 1.00 97.69 121 ALA A CA 1
ATOM 951 C C . ALA A 1 121 ? 10.232 -2.908 -10.794 1.00 97.69 121 ALA A C 1
ATOM 953 O O . ALA A 1 121 ? 11.156 -2.571 -10.052 1.00 97.69 121 ALA A O 1
ATOM 954 N N . THR A 1 122 ? 9.089 -3.411 -10.310 1.00 95.50 122 THR A N 1
ATOM 955 C CA . THR A 1 122 ? 8.845 -3.551 -8.865 1.00 95.50 122 THR A CA 1
ATOM 956 C C . THR A 1 122 ? 9.770 -4.572 -8.209 1.00 95.50 122 THR A C 1
ATOM 958 O O . THR A 1 122 ? 10.182 -4.346 -7.073 1.00 95.50 122 THR A O 1
ATOM 961 N N . TYR A 1 123 ? 10.184 -5.631 -8.918 1.00 95.88 123 TYR A N 1
ATOM 962 C CA . TYR A 1 123 ? 11.251 -6.530 -8.465 1.00 95.88 123 TYR A CA 1
ATOM 963 C C . TYR A 1 123 ? 12.529 -5.758 -8.131 1.00 95.88 123 TYR A C 1
ATOM 965 O O . TYR A 1 123 ? 13.091 -5.941 -7.055 1.00 95.88 123 TYR A O 1
ATOM 973 N N . HIS A 1 124 ? 12.988 -4.880 -9.027 1.00 97.31 124 HIS A N 1
ATOM 974 C CA . HIS A 1 124 ? 14.214 -4.121 -8.792 1.00 97.31 124 HIS A CA 1
ATOM 975 C C . HIS A 1 124 ? 14.071 -3.143 -7.622 1.00 97.31 124 HIS A C 1
ATOM 977 O O . HIS A 1 124 ? 14.998 -3.035 -6.825 1.00 97.31 124 HIS A O 1
ATOM 983 N N . ILE A 1 125 ? 12.906 -2.508 -7.461 1.00 95.88 125 ILE A N 1
ATOM 984 C CA . ILE A 1 125 ? 12.619 -1.669 -6.287 1.00 95.88 125 ILE A CA 1
ATOM 985 C C . ILE A 1 125 ? 12.734 -2.499 -5.000 1.00 95.88 125 ILE A C 1
ATOM 987 O O . ILE A 1 125 ? 13.503 -2.151 -4.105 1.00 95.88 125 ILE A O 1
ATOM 991 N N . SER A 1 126 ? 12.027 -3.630 -4.932 1.00 92.56 126 SER A N 1
ATOM 992 C CA . SER A 1 126 ? 12.020 -4.492 -3.748 1.00 92.56 126 SER A CA 1
ATOM 993 C C . SER A 1 126 ? 13.391 -5.103 -3.446 1.00 92.56 126 SER A C 1
ATOM 995 O O . SER A 1 126 ? 13.783 -5.167 -2.284 1.00 92.56 126 SER A O 1
ATOM 997 N N . TYR A 1 127 ? 14.146 -5.511 -4.470 1.00 93.12 127 TYR A N 1
ATOM 998 C CA . TYR A 1 127 ? 15.504 -6.021 -4.281 1.00 93.12 127 TYR A CA 1
ATOM 999 C C . TYR A 1 127 ? 16.449 -4.924 -3.770 1.00 93.12 127 TYR A C 1
ATOM 1001 O O . TYR A 1 127 ? 17.324 -5.200 -2.955 1.00 93.12 127 TYR A O 1
ATOM 1009 N N . GLY A 1 128 ? 16.276 -3.675 -4.217 1.00 93.56 128 GLY A N 1
ATOM 1010 C CA . GLY A 1 128 ? 17.040 -2.537 -3.706 1.00 93.56 128 GLY A CA 1
ATOM 1011 C C . GLY A 1 128 ? 16.826 -2.320 -2.206 1.00 93.56 128 GLY A C 1
ATOM 1012 O O . GLY A 1 128 ? 17.797 -2.185 -1.465 1.00 93.56 128 GLY A O 1
ATOM 1013 N N . GLU A 1 129 ? 15.575 -2.358 -1.743 1.00 89.56 129 GLU A N 1
ATOM 1014 C CA . GLU A 1 129 ? 15.250 -2.285 -0.310 1.00 89.56 129 GLU A CA 1
ATOM 1015 C C . GLU A 1 129 ? 15.805 -3.480 0.473 1.00 89.56 129 GLU A C 1
ATOM 1017 O O . GLU A 1 129 ? 16.398 -3.291 1.534 1.00 89.56 129 GLU A O 1
ATOM 1022 N N . TYR A 1 130 ? 15.679 -4.696 -0.070 1.00 88.69 130 TYR A N 1
ATOM 1023 C CA . TYR A 1 130 ? 16.279 -5.898 0.517 1.00 88.69 130 TYR A CA 1
ATOM 1024 C C . TYR A 1 130 ? 17.800 -5.752 0.678 1.00 88.69 130 TYR A C 1
ATOM 1026 O O . TYR A 1 130 ? 18.341 -6.024 1.746 1.00 88.69 130 TYR A O 1
ATOM 1034 N N . ALA A 1 131 ? 18.489 -5.250 -0.349 1.00 89.06 131 ALA A N 1
ATOM 1035 C CA . ALA A 1 131 ? 19.932 -5.029 -0.320 1.00 89.06 131 ALA A CA 1
ATOM 1036 C C . ALA A 1 131 ? 20.368 -3.953 0.692 1.00 89.06 131 ALA A C 1
ATOM 1038 O O . ALA A 1 131 ? 21.452 -4.062 1.269 1.00 89.06 131 ALA A O 1
ATOM 1039 N N . ARG A 1 132 ? 19.530 -2.930 0.924 1.00 89.69 132 ARG A N 1
ATOM 1040 C CA . ARG A 1 132 ? 19.748 -1.913 1.968 1.00 89.69 132 ARG A CA 1
ATOM 1041 C C . ARG A 1 132 ? 19.729 -2.537 3.366 1.00 89.69 132 ARG A C 1
ATOM 1043 O O . ARG A 1 132 ? 20.483 -2.110 4.236 1.00 89.69 132 ARG A O 1
ATOM 1050 N N . GLY A 1 133 ? 18.872 -3.537 3.565 1.00 85.12 133 GLY A N 1
ATOM 1051 C CA . GLY A 1 133 ? 18.597 -4.142 4.862 1.00 85.12 133 GLY A CA 1
ATOM 1052 C C . GLY A 1 133 ? 17.648 -3.305 5.727 1.00 85.12 133 GLY A C 1
ATOM 1053 O O . GLY A 1 133 ? 17.053 -2.308 5.295 1.00 85.12 133 GLY A O 1
ATOM 1054 N N . THR A 1 134 ? 17.492 -3.730 6.978 1.00 81.44 134 THR A N 1
ATOM 1055 C CA . THR A 1 134 ? 16.514 -3.181 7.932 1.00 81.44 134 THR A CA 1
ATOM 1056 C C . THR A 1 134 ? 17.096 -2.143 8.889 1.00 81.44 134 THR A C 1
ATOM 1058 O O . THR A 1 134 ? 16.350 -1.577 9.683 1.00 81.44 134 THR A O 1
ATOM 1061 N N . ASP A 1 135 ? 18.399 -1.863 8.808 1.00 81.44 135 ASP A N 1
ATOM 1062 C CA . ASP A 1 135 ? 19.072 -0.926 9.709 1.00 81.44 135 ASP A CA 1
ATOM 1063 C C . ASP A 1 135 ? 18.558 0.512 9.541 1.00 81.44 135 ASP A C 1
ATOM 1065 O O . ASP A 1 135 ? 18.069 0.927 8.475 1.00 81.44 135 ASP A O 1
ATOM 1069 N N . TYR A 1 136 ? 18.686 1.309 10.604 1.00 83.31 136 TYR A N 1
ATOM 1070 C CA . TYR A 1 136 ? 18.408 2.742 10.539 1.00 83.31 136 TYR A CA 1
ATOM 1071 C C . TYR A 1 136 ? 19.293 3.403 9.485 1.00 83.31 136 TYR A C 1
ATOM 1073 O O . TYR A 1 136 ? 20.445 3.024 9.309 1.00 83.31 136 TYR A O 1
ATOM 1081 N N . ALA A 1 137 ? 18.779 4.425 8.796 1.00 84.31 137 ALA A N 1
ATOM 1082 C CA . ALA A 1 137 ? 19.477 5.058 7.672 1.00 84.31 137 ALA A CA 1
ATOM 1083 C C . ALA A 1 137 ? 20.921 5.491 8.000 1.00 84.31 137 ALA A C 1
ATOM 1085 O O . ALA A 1 137 ? 21.807 5.333 7.164 1.00 84.31 137 ALA A O 1
ATOM 1086 N N . LYS A 1 138 ? 21.155 5.973 9.229 1.00 87.25 138 LYS A N 1
ATOM 1087 C CA . LYS A 1 138 ? 22.476 6.382 9.734 1.00 87.25 138 LYS A CA 1
ATOM 1088 C C . LYS A 1 138 ? 23.459 5.219 9.952 1.00 87.25 138 LYS A C 1
ATOM 1090 O O . LYS A 1 138 ? 24.657 5.461 10.027 1.00 87.25 138 LYS A O 1
ATOM 1095 N N . ASP A 1 139 ? 22.950 3.995 10.075 1.00 91.12 139 ASP A N 1
ATOM 1096 C CA . ASP A 1 139 ? 23.707 2.782 10.404 1.00 91.12 139 ASP A CA 1
ATOM 1097 C C . ASP A 1 139 ? 23.860 1.837 9.189 1.00 91.12 139 ASP A C 1
ATOM 1099 O O . ASP A 1 139 ? 24.633 0.882 9.239 1.00 91.12 139 ASP A O 1
ATOM 1103 N N . VAL A 1 140 ? 23.172 2.111 8.072 1.00 90.25 140 VAL A N 1
ATOM 1104 C CA . VAL A 1 140 ? 23.331 1.357 6.816 1.00 90.25 140 VAL A CA 1
ATOM 1105 C C . VAL A 1 140 ? 24.718 1.595 6.226 1.00 90.25 140 VAL A C 1
ATOM 1107 O O . VAL A 1 140 ? 25.160 2.737 6.060 1.00 90.25 140 VAL A O 1
ATOM 1110 N N . ARG A 1 141 ? 25.396 0.513 5.835 1.00 93.94 141 ARG A N 1
ATOM 1111 C CA . ARG A 1 141 ? 26.750 0.602 5.286 1.00 93.94 141 ARG A CA 1
ATOM 1112 C C . ARG A 1 141 ? 26.774 1.217 3.875 1.00 93.94 141 ARG A C 1
ATOM 1114 O O . ARG A 1 141 ? 25.837 1.021 3.095 1.00 93.94 141 ARG A O 1
ATOM 1121 N N . PRO A 1 142 ? 27.868 1.895 3.475 1.00 95.00 142 PRO A N 1
ATOM 1122 C CA . PRO A 1 142 ? 27.977 2.500 2.143 1.00 95.00 142 PRO A CA 1
ATOM 1123 C C . PRO A 1 142 ? 27.813 1.519 0.967 1.00 95.00 142 PRO A C 1
ATOM 1125 O O . PRO A 1 142 ? 27.258 1.887 -0.068 1.00 95.00 142 PRO A O 1
ATOM 1128 N N . ASP A 1 143 ? 28.266 0.269 1.104 1.00 94.50 143 ASP A N 1
ATOM 1129 C CA . ASP A 1 143 ? 28.107 -0.779 0.085 1.00 94.50 143 ASP A CA 1
ATOM 1130 C C . ASP A 1 143 ? 26.638 -1.180 -0.114 1.00 94.50 143 ASP A C 1
ATOM 1132 O O . ASP A 1 143 ? 26.201 -1.371 -1.251 1.00 94.50 143 ASP A O 1
ATOM 1136 N N . GLN A 1 144 ? 25.861 -1.234 0.972 1.00 92.75 144 GLN A N 1
ATOM 1137 C CA . GLN A 1 144 ? 24.424 -1.515 0.935 1.00 92.75 144 GLN A CA 1
ATOM 1138 C C . GLN A 1 144 ? 23.653 -0.369 0.276 1.00 92.75 144 GLN A C 1
ATOM 1140 O O . GLN A 1 144 ? 22.819 -0.614 -0.596 1.00 92.75 144 GLN A O 1
ATOM 1145 N N . TRP A 1 145 ? 23.987 0.883 0.611 1.00 93.12 145 TRP A N 1
ATOM 1146 C CA . TRP A 1 145 ? 23.429 2.062 -0.061 1.00 93.12 145 TRP A CA 1
ATOM 1147 C C . TRP A 1 145 ? 23.698 2.051 -1.563 1.00 93.12 145 TRP A C 1
ATOM 1149 O O . TRP A 1 145 ? 22.778 2.226 -2.364 1.00 93.12 145 TRP A O 1
ATOM 1159 N N . LYS A 1 146 ? 24.946 1.786 -1.959 1.00 95.75 146 LYS A N 1
ATOM 1160 C CA . LYS A 1 146 ? 25.329 1.695 -3.371 1.00 95.75 146 LYS A CA 1
ATOM 1161 C C . LYS A 1 146 ? 24.575 0.578 -4.094 1.00 95.75 146 LYS A C 1
ATOM 1163 O O . LYS A 1 146 ? 24.168 0.749 -5.247 1.00 95.75 146 LYS A O 1
ATOM 1168 N N . MET A 1 147 ? 24.379 -0.566 -3.436 1.00 94.38 147 MET A N 1
ATOM 1169 C CA . MET A 1 147 ? 23.608 -1.666 -4.006 1.00 94.38 147 MET A CA 1
ATOM 1170 C C . MET A 1 147 ? 22.142 -1.271 -4.188 1.00 94.38 147 MET A C 1
ATOM 1172 O O . MET A 1 147 ? 21.620 -1.436 -5.288 1.00 94.38 147 MET A O 1
ATOM 1176 N N . MET A 1 148 ? 21.506 -0.683 -3.172 1.00 94.94 148 MET A N 1
ATOM 1177 C CA . MET A 1 148 ? 20.142 -0.161 -3.279 1.00 94.94 148 MET A CA 1
ATOM 1178 C C . MET A 1 148 ? 20.007 0.800 -4.464 1.00 94.94 148 MET A C 1
ATOM 1180 O O . MET A 1 148 ? 19.178 0.560 -5.338 1.00 94.94 148 MET A O 1
ATOM 1184 N N . GLN A 1 149 ? 20.865 1.821 -4.546 1.00 96.19 149 GLN A N 1
ATOM 1185 C CA . GLN A 1 149 ? 20.859 2.805 -5.637 1.00 96.19 149 GLN A CA 1
ATOM 1186 C C . GLN A 1 149 ? 20.966 2.139 -7.012 1.00 96.19 149 GLN A C 1
ATOM 1188 O O . GLN A 1 149 ? 20.142 2.395 -7.883 1.00 96.19 149 GLN A O 1
ATOM 1193 N N . THR A 1 150 ? 21.887 1.182 -7.175 1.00 97.62 150 THR A N 1
ATOM 1194 C CA . THR A 1 150 ? 22.053 0.432 -8.435 1.00 97.62 150 THR A CA 1
ATOM 1195 C C . THR A 1 150 ? 20.749 -0.234 -8.890 1.00 97.62 150 THR A C 1
ATOM 1197 O O . THR A 1 150 ? 20.451 -0.299 -10.084 1.00 97.62 150 THR A O 1
ATOM 1200 N N . TYR A 1 151 ? 19.970 -0.772 -7.953 1.00 97.56 151 TYR A N 1
ATOM 1201 C CA . TYR A 1 151 ? 18.702 -1.426 -8.260 1.00 97.56 151 TYR A CA 1
ATOM 1202 C C . TYR A 1 151 ? 17.557 -0.429 -8.470 1.00 97.56 151 TYR A C 1
ATOM 1204 O O . TYR A 1 151 ? 16.736 -0.644 -9.365 1.00 97.56 151 TYR A O 1
ATOM 1212 N N . LEU A 1 152 ? 17.536 0.686 -7.737 1.00 97.75 152 LEU A N 1
ATOM 1213 C CA . LEU A 1 152 ? 16.587 1.772 -7.983 1.00 97.75 152 LEU A CA 1
ATOM 1214 C C . LEU A 1 152 ? 16.795 2.408 -9.366 1.00 97.75 152 LEU A C 1
ATOM 1216 O O . LEU A 1 152 ? 15.816 2.625 -10.073 1.00 97.75 152 LEU A O 1
ATOM 1220 N N . ASP A 1 153 ? 18.036 2.597 -9.816 1.00 98.38 153 ASP A N 1
ATOM 1221 C CA . ASP A 1 153 ? 18.343 3.145 -11.148 1.00 98.38 153 ASP A CA 1
ATOM 1222 C C . ASP A 1 153 ? 17.884 2.215 -12.281 1.00 98.38 153 ASP A C 1
ATOM 1224 O O . ASP A 1 153 ? 17.386 2.659 -13.323 1.00 98.38 153 ASP A O 1
ATOM 1228 N N . ARG A 1 154 ? 17.982 0.894 -12.068 1.00 98.38 154 ARG A N 1
ATOM 1229 C CA . ARG A 1 154 ? 17.420 -0.104 -12.993 1.00 98.38 154 ARG A CA 1
ATOM 1230 C C . ARG A 1 154 ? 15.902 0.006 -13.062 1.00 98.38 154 ARG A C 1
ATOM 1232 O O . ARG A 1 154 ? 15.348 0.004 -14.161 1.00 98.38 154 ARG A O 1
ATOM 1239 N N . ALA A 1 155 ? 15.232 0.124 -11.916 1.00 98.31 155 ALA A N 1
ATOM 1240 C CA . ALA A 1 155 ? 13.787 0.328 -11.873 1.00 98.31 155 ALA A CA 1
ATOM 1241 C C . ALA A 1 155 ? 13.378 1.645 -12.551 1.00 98.31 155 ALA A C 1
ATOM 1243 O O . ALA A 1 155 ? 12.430 1.649 -13.335 1.00 98.31 155 ALA A O 1
ATOM 1244 N N . ALA A 1 156 ? 14.119 2.731 -12.312 1.00 98.50 156 ALA A N 1
ATOM 1245 C CA . ALA A 1 156 ? 13.897 4.034 -12.933 1.00 98.50 156 ALA A CA 1
ATOM 1246 C C . ALA A 1 156 ? 13.982 3.947 -14.460 1.00 98.50 156 ALA A C 1
ATOM 1248 O O . ALA A 1 156 ? 13.045 4.346 -15.149 1.00 98.50 156 ALA A O 1
ATOM 1249 N N . THR A 1 157 ? 15.053 3.338 -14.976 1.00 98.44 157 THR A N 1
ATOM 1250 C CA . THR A 1 157 ? 15.253 3.123 -16.417 1.00 98.44 157 THR A CA 1
ATOM 1251 C C . THR A 1 157 ? 14.104 2.319 -17.024 1.00 98.44 157 THR A C 1
ATOM 1253 O O . THR A 1 157 ? 13.562 2.688 -18.066 1.00 98.44 157 THR A O 1
ATOM 1256 N N . LEU A 1 158 ? 13.694 1.231 -16.362 1.00 98.12 158 LEU A N 1
ATOM 1257 C CA . LEU A 1 158 ? 12.581 0.403 -16.821 1.00 98.12 158 LEU A CA 1
ATOM 1258 C C . LEU A 1 158 ? 11.280 1.202 -16.870 1.00 98.12 158 LEU A C 1
ATOM 1260 O O . LEU A 1 158 ? 10.656 1.240 -17.925 1.00 98.12 158 LEU A O 1
ATOM 1264 N N . LEU A 1 159 ? 10.897 1.868 -15.777 1.00 98.25 159 LEU A N 1
ATOM 1265 C CA . LEU A 1 159 ? 9.659 2.650 -15.699 1.00 98.25 159 LEU A CA 1
ATOM 1266 C C . LEU A 1 159 ? 9.639 3.810 -16.698 1.00 98.25 159 LEU A C 1
ATOM 1268 O O . LEU A 1 159 ? 8.593 4.064 -17.289 1.00 98.25 159 LEU A O 1
ATOM 1272 N N . GLN A 1 160 ? 10.774 4.481 -16.911 1.00 97.88 160 GLN A N 1
ATOM 1273 C CA . GLN A 1 160 ? 10.908 5.573 -17.879 1.00 97.88 160 GLN A CA 1
ATOM 1274 C C . GLN A 1 160 ? 10.793 5.084 -19.329 1.00 97.88 160 GLN A C 1
ATOM 1276 O O . GLN A 1 160 ? 10.291 5.811 -20.180 1.00 97.88 160 GLN A O 1
ATOM 1281 N N . SER A 1 161 ? 11.238 3.858 -19.614 1.00 97.12 161 SER A N 1
ATOM 1282 C CA . SER A 1 161 ? 11.146 3.266 -20.955 1.00 97.12 161 SER A CA 1
ATOM 1283 C C . SER A 1 161 ? 9.747 2.755 -21.322 1.00 97.12 161 SER A C 1
ATOM 1285 O O . SER A 1 161 ? 9.496 2.462 -22.491 1.00 97.12 161 SER A O 1
ATOM 1287 N N . MET A 1 162 ? 8.839 2.620 -20.346 1.00 97.62 162 MET A N 1
ATOM 1288 C CA . MET A 1 162 ? 7.476 2.150 -20.601 1.00 97.62 162 MET A CA 1
ATOM 1289 C C . MET A 1 162 ? 6.667 3.211 -21.346 1.00 97.62 162 MET A C 1
ATOM 1291 O O . MET A 1 162 ? 6.775 4.408 -21.086 1.00 97.62 162 MET A O 1
ATOM 1295 N N . SER A 1 163 ? 5.811 2.758 -22.255 1.00 96.19 163 SER A N 1
ATOM 1296 C CA . SER A 1 163 ? 4.921 3.607 -23.044 1.00 96.19 163 SER A CA 1
ATOM 1297 C C . SER A 1 163 ? 3.563 2.932 -23.239 1.00 96.19 163 SER A C 1
ATOM 1299 O O . SER A 1 163 ? 3.369 1.767 -22.875 1.00 96.19 163 SER A O 1
ATOM 1301 N N . GLY A 1 164 ? 2.598 3.681 -23.779 1.00 96.06 164 GLY A N 1
ATOM 1302 C CA . GLY A 1 164 ? 1.259 3.168 -24.054 1.00 96.06 164 GLY A CA 1
ATOM 1303 C C . GLY A 1 164 ? 0.576 2.615 -22.793 1.00 96.06 164 GLY A C 1
ATOM 1304 O O . GLY A 1 164 ? 0.731 3.192 -21.716 1.00 96.06 164 GLY A O 1
ATOM 1305 N N . PRO A 1 165 ? -0.152 1.486 -22.887 1.00 96.38 165 PRO A N 1
ATOM 1306 C CA . PRO A 1 165 ? -0.934 0.956 -21.770 1.00 96.38 165 PRO A CA 1
ATOM 1307 C C . PRO A 1 165 ? -0.141 0.703 -20.481 1.00 96.38 165 PRO A C 1
ATOM 1309 O O . PRO A 1 165 ? -0.699 0.848 -19.399 1.00 96.38 165 PRO A O 1
ATOM 1312 N N . ALA A 1 166 ? 1.149 0.358 -20.573 1.00 96.69 166 ALA A N 1
ATOM 1313 C CA . ALA A 1 166 ? 1.970 0.100 -19.392 1.00 96.69 166 ALA A CA 1
ATOM 1314 C C . ALA A 1 166 ? 2.285 1.378 -18.601 1.00 96.69 166 ALA A C 1
ATOM 1316 O O . ALA A 1 166 ? 2.196 1.371 -17.379 1.00 96.69 166 ALA A O 1
ATOM 1317 N N . ARG A 1 167 ? 2.598 2.487 -19.286 1.00 96.88 167 ARG A N 1
ATOM 1318 C CA . ARG A 1 167 ? 2.837 3.801 -18.655 1.00 96.88 167 ARG A CA 1
ATOM 1319 C C . ARG A 1 167 ? 1.563 4.406 -18.070 1.00 96.88 167 ARG A C 1
ATOM 1321 O O . ARG A 1 167 ? 1.625 5.166 -17.105 1.00 96.88 167 ARG A O 1
ATOM 1328 N N . GLU A 1 168 ? 0.420 4.078 -18.660 1.00 96.62 168 GLU A N 1
ATOM 1329 C CA . GLU A 1 168 ? -0.873 4.587 -18.221 1.00 96.62 168 GLU A CA 1
ATOM 1330 C C . GLU A 1 168 ? -1.455 3.798 -17.041 1.00 96.62 168 GLU A C 1
ATOM 1332 O O . GLU A 1 168 ? -2.408 4.282 -16.435 1.00 96.62 168 GLU A O 1
ATOM 1337 N N . ASP A 1 169 ? -0.912 2.626 -16.698 1.00 97.50 169 ASP A N 1
ATOM 1338 C CA . ASP A 1 169 ? -1.449 1.719 -15.681 1.00 97.50 169 ASP A CA 1
ATOM 1339 C C . ASP A 1 169 ? -1.312 2.248 -14.242 1.00 97.50 169 ASP A C 1
ATOM 1341 O O . ASP A 1 169 ? -0.287 2.801 -13.847 1.00 97.50 169 ASP A O 1
ATOM 1345 N N . ARG A 1 170 ? -2.323 2.003 -13.400 1.00 97.00 170 ARG A N 1
ATOM 1346 C CA . ARG A 1 170 ? -2.314 2.410 -11.982 1.00 97.00 170 ARG A CA 1
ATOM 1347 C C . ARG A 1 170 ? -1.164 1.785 -11.169 1.00 97.00 170 ARG A C 1
ATOM 1349 O O . ARG A 1 170 ? -0.659 2.404 -10.233 1.00 97.00 170 ARG A O 1
ATOM 1356 N N . GLY A 1 171 ? -0.716 0.584 -11.540 1.00 95.81 171 GLY A N 1
ATOM 1357 C CA . GLY A 1 171 ? 0.450 -0.084 -10.968 1.00 95.81 171 GLY A CA 1
ATOM 1358 C C . GLY A 1 171 ? 1.768 0.587 -11.345 1.00 95.81 171 GLY A C 1
ATOM 1359 O O . GLY A 1 171 ? 2.680 0.622 -10.521 1.00 95.81 171 GLY A O 1
ATOM 1360 N N . TRP A 1 172 ? 1.857 1.192 -12.534 1.00 98.06 172 TRP A N 1
ATOM 1361 C CA . TRP A 1 172 ? 3.015 1.999 -12.924 1.00 98.06 172 TRP A CA 1
ATOM 1362 C C . TRP A 1 172 ? 3.130 3.246 -12.043 1.00 98.06 172 TRP A C 1
ATOM 1364 O O . TRP A 1 172 ? 4.205 3.501 -11.499 1.00 98.06 172 TRP A O 1
ATOM 1374 N N . TYR A 1 173 ? 2.021 3.964 -11.812 1.00 98.38 173 TYR A N 1
ATOM 1375 C CA . TYR A 1 173 ? 2.006 5.122 -10.906 1.00 98.38 173 TYR A CA 1
ATOM 1376 C C . TYR A 1 173 ? 2.427 4.730 -9.488 1.00 98.38 173 TYR A C 1
ATOM 1378 O O . TYR A 1 173 ? 3.301 5.372 -8.907 1.00 98.38 173 TYR A O 1
ATOM 1386 N N . ALA A 1 174 ? 1.875 3.641 -8.945 1.00 96.81 174 ALA A N 1
ATOM 1387 C CA . ALA A 1 174 ? 2.255 3.147 -7.623 1.00 96.81 174 ALA A CA 1
ATOM 1388 C C . ALA A 1 174 ? 3.745 2.753 -7.548 1.00 96.81 174 ALA A C 1
ATOM 1390 O O . ALA A 1 174 ? 4.433 3.107 -6.588 1.00 96.81 174 ALA A O 1
ATOM 1391 N N . ALA A 1 175 ? 4.273 2.069 -8.568 1.00 96.88 175 ALA A N 1
ATOM 1392 C CA . ALA A 1 175 ? 5.686 1.702 -8.635 1.00 96.88 175 ALA A CA 1
ATOM 1393 C C . ALA A 1 175 ? 6.598 2.936 -8.708 1.00 96.88 175 ALA A C 1
ATOM 1395 O O . ALA A 1 175 ? 7.599 3.003 -7.994 1.00 96.88 175 ALA A O 1
ATOM 1396 N N . LYS A 1 176 ? 6.240 3.933 -9.525 1.00 98.06 176 LYS A N 1
ATOM 1397 C CA . LYS A 1 176 ? 7.006 5.173 -9.669 1.00 98.06 176 LYS A CA 1
ATOM 1398 C C . LYS A 1 176 ? 6.954 6.023 -8.396 1.00 98.06 176 LYS A C 1
ATOM 1400 O O . LYS A 1 176 ? 8.004 6.479 -7.960 1.00 98.06 176 LYS A O 1
ATOM 1405 N N . LEU A 1 177 ? 5.802 6.157 -7.734 1.00 97.25 177 LEU A N 1
ATOM 1406 C CA . LEU A 1 177 ? 5.709 6.822 -6.425 1.00 97.25 177 LEU A CA 1
ATOM 1407 C C . LEU A 1 177 ? 6.586 6.124 -5.378 1.00 97.25 177 LEU A C 1
ATOM 1409 O O . LEU A 1 177 ? 7.354 6.779 -4.675 1.00 97.25 177 LEU A O 1
ATOM 1413 N N . ARG A 1 178 ? 6.540 4.787 -5.301 1.00 95.19 178 ARG A N 1
ATOM 1414 C CA . ARG A 1 178 ? 7.416 4.027 -4.395 1.00 95.19 178 ARG A CA 1
ATOM 1415 C C . ARG A 1 178 ? 8.896 4.256 -4.707 1.00 95.19 178 ARG A C 1
ATOM 1417 O O . ARG A 1 178 ? 9.674 4.455 -3.781 1.00 95.19 178 ARG A O 1
ATOM 1424 N N . LEU A 1 179 ? 9.281 4.253 -5.984 1.00 96.06 179 LEU A N 1
ATOM 1425 C CA . LEU A 1 179 ? 10.650 4.546 -6.410 1.00 96.06 179 LEU A CA 1
ATOM 1426 C C . LEU A 1 179 ? 11.094 5.942 -5.947 1.00 96.06 179 LEU A C 1
ATOM 1428 O O . LEU A 1 179 ? 12.126 6.051 -5.293 1.00 96.06 179 LEU A O 1
ATOM 1432 N N . LEU A 1 180 ? 10.301 6.983 -6.224 1.00 95.94 180 LEU A N 1
ATOM 1433 C CA . LEU A 1 180 ? 10.626 8.364 -5.845 1.00 95.94 180 LEU A CA 1
ATOM 1434 C C . LEU A 1 180 ? 10.767 8.518 -4.326 1.00 95.94 180 LEU A C 1
ATOM 1436 O O . LEU A 1 180 ? 11.707 9.156 -3.858 1.00 95.94 180 LEU A O 1
ATOM 1440 N N . ARG A 1 181 ? 9.891 7.864 -3.549 1.00 92.25 181 ARG A N 1
ATOM 1441 C CA . ARG A 1 181 ? 10.003 7.811 -2.083 1.00 92.25 181 ARG A CA 1
ATOM 1442 C C . ARG A 1 181 ? 11.357 7.248 -1.643 1.00 92.25 181 ARG A C 1
ATOM 1444 O O . ARG A 1 181 ? 11.992 7.794 -0.749 1.00 92.25 181 ARG A O 1
ATOM 1451 N N . LEU A 1 182 ? 11.801 6.157 -2.262 1.00 91.62 182 LEU A N 1
ATOM 1452 C CA . LEU A 1 182 ? 13.051 5.481 -1.904 1.00 91.62 182 LEU A CA 1
ATOM 1453 C C . LEU A 1 182 ? 14.304 6.213 -2.394 1.00 91.62 182 LEU A C 1
ATOM 1455 O O . LEU A 1 182 ? 15.376 6.016 -1.828 1.00 91.62 182 LEU A O 1
ATOM 1459 N N . GLN A 1 183 ? 14.176 7.055 -3.418 1.00 91.81 183 GLN A N 1
ATOM 1460 C CA . GLN A 1 183 ? 15.246 7.934 -3.893 1.00 91.81 183 GLN A CA 1
ATOM 1461 C C . GLN A 1 183 ? 15.396 9.207 -3.038 1.00 91.81 183 GLN A C 1
ATOM 1463 O O . GLN A 1 183 ? 16.410 9.889 -3.152 1.00 91.81 183 GLN A O 1
ATOM 1468 N N . GLY A 1 184 ? 14.438 9.501 -2.150 1.00 88.06 184 GLY A N 1
ATOM 1469 C CA . GLY A 1 184 ? 14.557 10.531 -1.116 1.00 88.06 184 GLY A CA 1
ATOM 1470 C C . GLY A 1 184 ? 13.958 11.896 -1.471 1.00 88.06 184 GLY A C 1
ATOM 1471 O O . GLY A 1 184 ? 13.338 12.080 -2.522 1.00 88.06 184 GLY A O 1
ATOM 1472 N N . ILE A 1 185 ? 14.152 12.853 -0.552 1.00 84.50 185 ILE A N 1
ATOM 1473 C CA . ILE A 1 185 ? 13.464 14.160 -0.493 1.00 84.50 185 ILE A CA 1
ATOM 1474 C C . ILE A 1 185 ? 13.672 15.036 -1.734 1.00 84.50 185 ILE A C 1
ATOM 1476 O O . ILE A 1 185 ? 12.795 15.827 -2.074 1.00 84.50 185 ILE A O 1
ATOM 1480 N N . ASP A 1 186 ? 14.786 14.872 -2.447 1.00 89.44 186 ASP A N 1
ATOM 1481 C CA . ASP A 1 186 ? 15.099 15.669 -3.639 1.00 89.44 186 ASP A CA 1
ATOM 1482 C C . ASP A 1 186 ? 14.065 15.468 -4.762 1.00 89.44 186 ASP A C 1
ATOM 1484 O O . ASP A 1 186 ? 13.881 16.334 -5.616 1.00 89.44 186 ASP A O 1
ATOM 1488 N N . ASN A 1 187 ? 13.306 14.370 -4.716 1.00 90.81 187 ASN A N 1
ATOM 1489 C CA . ASN A 1 187 ? 12.247 14.061 -5.676 1.00 90.81 187 ASN A CA 1
ATOM 1490 C C . ASN A 1 187 ? 10.875 14.625 -5.291 1.00 90.81 187 ASN A C 1
ATOM 1492 O O . ASN A 1 187 ? 9.877 14.308 -5.939 1.00 90.81 187 ASN A O 1
ATOM 1496 N N . ARG A 1 188 ? 10.784 15.449 -4.241 1.00 94.00 188 ARG A N 1
ATOM 1497 C CA . ARG A 1 188 ? 9.505 15.907 -3.679 1.00 94.00 188 ARG A CA 1
ATOM 1498 C C . ARG A 1 188 ? 8.570 16.535 -4.703 1.00 94.00 188 ARG A C 1
ATOM 1500 O O . ARG A 1 188 ? 7.382 16.226 -4.715 1.00 94.00 188 ARG A O 1
ATOM 1507 N N . HIS A 1 189 ? 9.094 17.409 -5.556 1.00 95.38 189 HIS A N 1
ATOM 1508 C CA . HIS A 1 189 ? 8.283 18.075 -6.571 1.00 95.38 189 HIS A CA 1
ATOM 1509 C C . HIS A 1 189 ? 7.706 17.075 -7.587 1.00 95.38 189 HIS A C 1
ATOM 1511 O O . HIS A 1 189 ? 6.511 17.114 -7.875 1.00 95.38 189 HIS A O 1
ATOM 1517 N N . GLU A 1 190 ? 8.526 16.137 -8.075 1.00 96.81 190 GLU A N 1
ATOM 1518 C CA . GLU A 1 190 ? 8.075 15.068 -8.977 1.00 96.81 190 GLU A 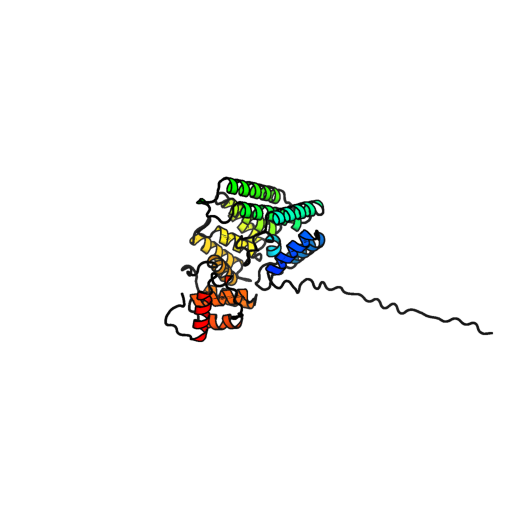CA 1
ATOM 1519 C C . GLU A 1 190 ? 7.049 14.158 -8.288 1.00 96.81 190 GLU A C 1
ATOM 1521 O O . GLU A 1 190 ? 6.026 13.826 -8.882 1.00 96.81 190 GLU A O 1
ATOM 1526 N N . TYR A 1 191 ? 7.283 13.811 -7.019 1.00 97.31 191 TYR A N 1
ATOM 1527 C CA . TYR A 1 191 ? 6.383 12.971 -6.232 1.00 97.31 191 TYR A CA 1
ATOM 1528 C C . TYR A 1 191 ? 4.988 13.590 -6.113 1.00 97.31 191 TYR A C 1
ATOM 1530 O O . TYR A 1 191 ? 3.994 12.924 -6.395 1.00 97.31 191 TYR A O 1
ATOM 1538 N N . VAL A 1 192 ? 4.905 14.864 -5.711 1.00 96.44 192 VAL A N 1
ATOM 1539 C CA . VAL A 1 192 ? 3.625 15.561 -5.505 1.00 96.44 192 VAL A CA 1
ATOM 1540 C C . VAL A 1 192 ? 2.835 15.653 -6.808 1.00 96.44 192 VAL A C 1
ATOM 1542 O O . VAL A 1 192 ? 1.651 15.318 -6.815 1.00 96.44 192 VAL A O 1
ATOM 1545 N N . LEU A 1 193 ? 3.480 16.061 -7.906 1.00 97.69 193 LEU A N 1
ATOM 1546 C CA . LEU A 1 193 ? 2.821 16.172 -9.210 1.00 97.69 193 LEU A CA 1
ATOM 1547 C C . LEU A 1 193 ? 2.305 14.818 -9.694 1.00 97.69 193 LEU A C 1
ATOM 1549 O O . LEU A 1 193 ? 1.153 14.706 -10.112 1.00 97.69 193 LEU A O 1
ATOM 1553 N N . LEU A 1 194 ? 3.136 13.781 -9.583 1.00 98.19 194 LEU A N 1
ATOM 1554 C CA . LEU A 1 194 ? 2.758 12.440 -9.998 1.00 98.19 194 LEU A CA 1
ATOM 1555 C C . LEU A 1 194 ? 1.619 11.879 -9.144 1.00 98.19 194 LEU A C 1
ATOM 1557 O O . LEU A 1 194 ? 0.728 11.212 -9.664 1.00 98.19 194 LEU A O 1
ATOM 1561 N N . TRP A 1 195 ? 1.640 12.134 -7.835 1.00 97.81 195 TRP A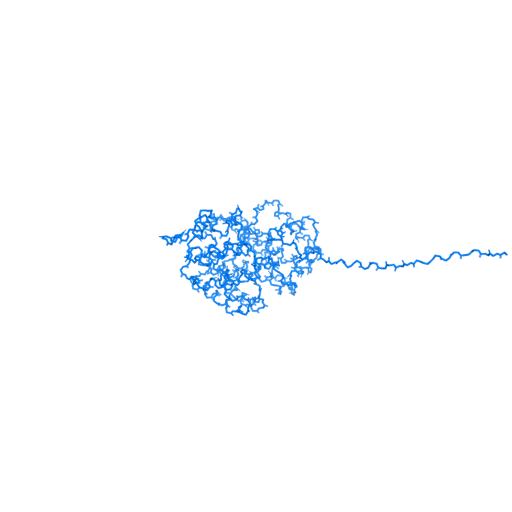 N 1
ATOM 1562 C CA . TRP A 1 195 ? 0.586 11.687 -6.934 1.00 97.81 195 TRP A CA 1
ATOM 1563 C C . TRP A 1 195 ? -0.748 12.365 -7.257 1.00 97.81 195 TRP A C 1
ATOM 1565 O O . TRP A 1 195 ? -1.759 11.674 -7.346 1.00 97.81 195 TRP A O 1
ATOM 1575 N N . GLN A 1 196 ? -0.750 13.679 -7.499 1.00 97.31 196 GLN A N 1
ATOM 1576 C CA . GLN A 1 196 ? -1.947 14.421 -7.909 1.00 97.31 196 GLN A CA 1
ATOM 1577 C C . GLN A 1 196 ? -2.502 13.925 -9.249 1.00 97.31 196 GLN A C 1
ATOM 1579 O O . GLN A 1 196 ? -3.705 13.708 -9.371 1.00 97.31 196 GLN A O 1
ATOM 1584 N N . GLU A 1 197 ? -1.638 13.704 -10.242 1.00 97.94 197 GLU A N 1
ATOM 1585 C CA . GLU A 1 197 ? -2.028 13.116 -11.528 1.00 97.94 197 GLU A CA 1
ATOM 1586 C C . GLU A 1 197 ? -2.664 11.731 -11.324 1.00 97.94 197 GLU A C 1
ATOM 1588 O O . GLU A 1 197 ? -3.751 11.445 -11.833 1.00 97.94 197 GLU A O 1
ATOM 1593 N N . ALA A 1 198 ? -2.010 10.874 -10.535 1.00 98.00 198 ALA A N 1
ATOM 1594 C CA . ALA A 1 198 ? -2.456 9.511 -10.296 1.00 98.00 198 ALA A CA 1
ATOM 1595 C C . ALA A 1 198 ? -3.806 9.456 -9.570 1.00 98.00 198 ALA A C 1
ATOM 1597 O O . ALA A 1 198 ? -4.660 8.665 -9.961 1.00 98.00 198 ALA A O 1
ATOM 1598 N N . THR A 1 199 ? -4.020 10.271 -8.532 1.00 97.56 199 THR A N 1
ATOM 1599 C CA . THR A 1 199 ? -5.270 10.263 -7.751 1.00 97.56 199 THR A CA 1
ATOM 1600 C C . THR A 1 199 ? -6.429 10.919 -8.489 1.00 97.56 199 THR A C 1
ATOM 1602 O O . THR A 1 199 ? -7.569 10.506 -8.300 1.00 97.56 199 THR A O 1
ATOM 1605 N N . GLN A 1 200 ? -6.169 11.870 -9.389 1.00 96.75 200 GLN A N 1
ATOM 1606 C CA . GLN A 1 200 ? -7.195 12.374 -10.307 1.00 96.75 200 GLN A CA 1
ATOM 1607 C C . GLN A 1 200 ? -7.636 11.300 -11.304 1.00 96.75 200 GLN A C 1
ATOM 1609 O O . GLN A 1 200 ? -8.822 11.183 -11.610 1.00 96.75 200 GLN A O 1
ATOM 1614 N N . LYS A 1 201 ? -6.687 10.504 -11.808 1.00 97.38 201 LYS A N 1
ATOM 1615 C CA . LYS A 1 201 ? -6.955 9.469 -12.811 1.00 97.38 201 LYS A CA 1
ATOM 1616 C C . LYS A 1 201 ? -7.542 8.186 -12.220 1.00 97.38 201 LYS A C 1
ATOM 1618 O O . LYS A 1 201 ? -8.396 7.556 -12.838 1.00 97.38 201 LYS A O 1
ATOM 1623 N N . TYR A 1 202 ? -7.075 7.801 -11.038 1.00 97.31 202 TYR A N 1
ATOM 1624 C CA . TYR A 1 202 ? -7.423 6.564 -10.341 1.00 97.31 202 TYR A CA 1
ATOM 1625 C C . TYR A 1 202 ? -7.818 6.848 -8.885 1.00 97.31 202 TYR A C 1
ATOM 1627 O O . TYR A 1 202 ? -7.149 6.374 -7.959 1.00 97.31 202 TYR A O 1
ATOM 1635 N N . PRO A 1 203 ? -8.894 7.623 -8.649 1.00 96.44 203 PRO A N 1
ATOM 1636 C CA . PRO A 1 203 ? -9.283 8.028 -7.299 1.00 96.44 203 PRO A CA 1
ATOM 1637 C C . PRO A 1 203 ? -9.648 6.837 -6.404 1.00 96.44 203 PRO A C 1
ATOM 1639 O O . PRO A 1 203 ? -9.541 6.939 -5.186 1.00 96.44 203 PRO A O 1
ATOM 1642 N N . ASP A 1 204 ? -10.036 5.703 -6.985 1.00 94.25 204 ASP A N 1
ATOM 1643 C CA . ASP A 1 204 ? -10.417 4.462 -6.308 1.00 94.25 204 ASP A CA 1
ATOM 1644 C C . ASP A 1 204 ? -9.246 3.480 -6.109 1.00 94.25 204 ASP A C 1
ATOM 1646 O O . ASP A 1 204 ? -9.452 2.343 -5.680 1.00 94.25 204 ASP A O 1
ATOM 1650 N N . TYR A 1 205 ? -8.003 3.878 -6.406 1.00 95.81 205 TYR A N 1
ATOM 1651 C CA . TYR A 1 205 ? -6.839 3.012 -6.225 1.00 95.81 205 TYR A CA 1
ATOM 1652 C C . TYR A 1 205 ? -6.126 3.293 -4.898 1.00 95.81 205 TYR A C 1
ATOM 1654 O O . TYR A 1 205 ? -5.222 4.125 -4.806 1.00 95.81 205 TYR A O 1
ATOM 1662 N N . LEU A 1 206 ? -6.517 2.535 -3.864 1.00 94.12 206 LEU A N 1
ATOM 1663 C CA . LEU A 1 206 ? -6.049 2.661 -2.473 1.00 94.12 206 LEU A CA 1
ATOM 1664 C C . LEU A 1 206 ? -4.520 2.837 -2.319 1.00 94.12 206 LEU A C 1
ATOM 1666 O O . LEU A 1 206 ? -4.110 3.679 -1.515 1.00 94.12 206 LEU A O 1
ATOM 1670 N N . PRO A 1 207 ? -3.662 2.125 -3.084 1.00 93.75 207 PRO A N 1
ATOM 1671 C CA . PRO A 1 207 ? -2.212 2.211 -2.927 1.00 93.75 207 PRO A CA 1
ATOM 1672 C C . PRO A 1 207 ? -1.634 3.610 -3.118 1.00 93.75 207 PRO A C 1
ATOM 1674 O O . PRO A 1 207 ? -0.620 3.928 -2.499 1.00 93.75 207 PRO A O 1
ATOM 1677 N N . LEU A 1 208 ? -2.270 4.455 -3.936 1.00 96.50 208 LEU A N 1
ATOM 1678 C CA . LEU A 1 208 ? -1.813 5.829 -4.164 1.00 96.50 208 LEU A CA 1
ATOM 1679 C C . LEU A 1 208 ? -1.851 6.651 -2.875 1.00 96.50 208 LEU A C 1
ATOM 1681 O O . LEU A 1 208 ? -0.956 7.453 -2.624 1.00 96.50 208 LEU A O 1
ATOM 1685 N N . TYR A 1 209 ? -2.855 6.417 -2.032 1.00 96.31 209 TYR A N 1
ATOM 1686 C CA . TYR A 1 209 ? -3.013 7.113 -0.760 1.00 96.31 209 TYR A CA 1
ATOM 1687 C C . TYR A 1 209 ? -2.098 6.535 0.316 1.00 96.31 209 TYR A C 1
ATOM 1689 O O . TYR A 1 209 ? -1.444 7.290 1.026 1.00 96.31 209 TYR A O 1
ATOM 1697 N N . THR A 1 210 ? -1.975 5.206 0.404 1.00 92.62 210 THR A N 1
ATOM 1698 C CA . THR A 1 210 ? -1.096 4.574 1.405 1.00 92.62 210 THR A CA 1
ATOM 1699 C C . THR A 1 210 ? 0.386 4.842 1.138 1.00 92.62 210 THR A C 1
ATOM 1701 O O . THR A 1 210 ? 1.170 4.970 2.076 1.00 92.62 210 THR A O 1
ATOM 1704 N N . LEU A 1 211 ? 0.789 4.936 -0.137 1.00 92.50 211 LEU A N 1
ATOM 1705 C CA . LEU A 1 211 ? 2.153 5.320 -0.510 1.00 92.50 211 LEU A CA 1
ATOM 1706 C C . LEU A 1 211 ? 2.441 6.774 -0.141 1.00 92.50 211 LEU A C 1
ATOM 1708 O O . LEU A 1 211 ? 3.538 7.058 0.340 1.00 92.50 211 LEU A O 1
ATOM 1712 N N . ALA A 1 212 ? 1.467 7.663 -0.351 1.00 94.50 212 ALA A N 1
ATOM 1713 C CA . ALA A 1 212 ? 1.594 9.071 -0.007 1.00 94.50 212 ALA A CA 1
ATOM 1714 C C . ALA A 1 212 ? 1.621 9.293 1.506 1.00 94.50 212 ALA A C 1
ATOM 1716 O O . ALA A 1 212 ? 2.487 10.025 1.970 1.00 94.50 212 ALA A O 1
ATOM 1717 N N . ALA A 1 213 ? 0.786 8.597 2.284 1.00 91.69 213 ALA A N 1
ATOM 1718 C CA . ALA A 1 213 ? 0.863 8.637 3.748 1.00 91.69 213 ALA A CA 1
ATOM 1719 C C . ALA A 1 213 ? 2.280 8.277 4.218 1.00 91.69 213 ALA A C 1
ATOM 1721 O O . ALA A 1 213 ? 2.949 9.083 4.855 1.00 91.69 213 ALA A O 1
ATOM 1722 N N . GLY A 1 214 ? 2.832 7.168 3.711 1.00 87.88 214 GLY A N 1
ATOM 1723 C CA . GLY A 1 214 ? 4.214 6.773 3.999 1.00 87.88 214 GLY A CA 1
ATOM 1724 C C . GLY A 1 214 ? 5.311 7.726 3.508 1.00 87.88 214 GLY A C 1
ATOM 1725 O O . GLY A 1 214 ? 6.463 7.581 3.924 1.00 87.88 214 GLY A O 1
ATOM 1726 N N . TYR A 1 215 ? 5.006 8.650 2.597 1.00 91.62 215 TYR A N 1
ATOM 1727 C CA . TYR A 1 215 ? 5.925 9.696 2.151 1.00 91.62 215 TYR A CA 1
ATOM 1728 C C . TYR A 1 215 ? 5.863 10.923 3.074 1.00 91.62 215 TYR A C 1
ATOM 1730 O O . TYR A 1 215 ? 6.910 11.442 3.460 1.00 91.62 215 TYR A O 1
ATOM 1738 N N . PHE A 1 216 ? 4.653 11.362 3.436 1.00 92.19 216 PHE A N 1
ATOM 1739 C CA . PHE A 1 216 ? 4.416 12.576 4.227 1.00 92.19 216 PHE A CA 1
ATOM 1740 C C . PHE A 1 216 ? 4.476 12.374 5.747 1.00 92.19 216 PHE A C 1
ATOM 1742 O O . PHE A 1 216 ? 4.468 13.360 6.477 1.00 92.19 216 PHE A O 1
ATOM 1749 N N . GLU A 1 217 ? 4.606 11.137 6.223 1.00 87.00 217 GLU A N 1
ATOM 1750 C CA . GLU A 1 217 ? 4.918 10.834 7.623 1.00 87.00 217 GLU A CA 1
ATOM 1751 C C . GLU A 1 217 ? 6.155 11.632 8.128 1.00 87.00 217 GLU A C 1
ATOM 1753 O O . GLU A 1 217 ? 7.196 11.655 7.447 1.00 87.00 217 GLU A O 1
ATOM 1758 N N . PRO A 1 218 ? 6.121 12.196 9.357 1.00 86.31 218 PRO A N 1
ATOM 1759 C CA . PRO A 1 218 ? 7.212 12.999 9.930 1.00 86.31 218 PRO A CA 1
ATOM 1760 C C . PRO A 1 218 ? 8.568 12.291 10.011 1.00 86.31 218 PRO A C 1
ATOM 1762 O O . PRO A 1 218 ? 9.621 12.914 9.910 1.00 86.31 218 PRO A O 1
ATOM 1765 N N . ARG A 1 219 ? 8.557 10.967 10.204 1.00 81.00 219 ARG A N 1
ATOM 1766 C CA . ARG A 1 219 ? 9.781 10.155 10.304 1.00 81.00 219 ARG A CA 1
ATOM 1767 C C . ARG A 1 219 ? 10.497 9.963 8.961 1.00 81.00 219 ARG A C 1
ATOM 1769 O O . ARG A 1 219 ? 11.591 9.403 8.941 1.00 81.00 219 ARG A O 1
ATOM 1776 N N . TRP A 1 220 ? 9.865 10.368 7.859 1.00 84.56 220 TRP A N 1
ATOM 1777 C CA . TRP A 1 220 ? 10.391 10.239 6.507 1.00 84.56 220 TRP A CA 1
ATOM 1778 C C . TRP A 1 220 ? 10.645 11.612 5.889 1.00 84.56 220 TRP A C 1
ATOM 1780 O O . TRP A 1 220 ? 11.686 12.209 6.144 1.00 84.56 220 TRP A O 1
ATOM 1790 N N . MET A 1 221 ? 9.746 12.094 5.034 1.00 86.00 221 MET A N 1
ATOM 1791 C CA . MET A 1 221 ? 9.976 13.271 4.191 1.00 86.00 221 MET A CA 1
ATOM 1792 C C . MET A 1 221 ? 8.948 14.378 4.407 1.00 86.00 221 MET A C 1
ATOM 1794 O O . MET A 1 221 ? 9.022 15.395 3.713 1.00 86.00 221 MET A O 1
ATOM 1798 N N . GLY A 1 222 ? 8.000 14.194 5.328 1.00 91.00 222 GLY A N 1
ATOM 1799 C CA . GLY A 1 222 ? 6.979 15.192 5.611 1.00 91.00 222 GLY A CA 1
ATOM 1800 C C . GLY A 1 222 ? 6.961 15.690 7.048 1.00 91.00 222 GLY A C 1
ATOM 1801 O O . GLY A 1 222 ? 7.976 15.703 7.745 1.00 91.00 222 GLY A O 1
ATOM 1802 N N . SER A 1 223 ? 5.791 16.154 7.463 1.00 91.81 223 SER A N 1
ATOM 1803 C CA . SER A 1 223 ? 5.503 16.711 8.781 1.00 91.81 223 SER A CA 1
ATOM 1804 C C . SER A 1 223 ? 4.073 16.365 9.185 1.00 91.81 223 SER A C 1
ATOM 1806 O O . SER A 1 223 ? 3.256 16.004 8.338 1.00 91.81 223 SER A O 1
ATOM 1808 N N . GLU A 1 224 ? 3.735 16.542 10.463 1.00 90.19 224 GLU A N 1
ATOM 1809 C CA . GLU A 1 224 ? 2.378 16.278 10.967 1.00 90.19 224 GLU A CA 1
ATOM 1810 C C . GLU A 1 224 ? 1.324 17.097 10.202 1.00 90.19 224 GLU A C 1
ATOM 1812 O O . GLU A 1 224 ? 0.215 16.637 9.933 1.00 90.19 224 GLU A O 1
ATOM 1817 N N . GLN A 1 225 ? 1.672 18.329 9.811 1.00 93.38 225 GLN A N 1
ATOM 1818 C CA . GLN A 1 225 ? 0.783 19.201 9.048 1.00 93.38 225 GLN A CA 1
ATOM 1819 C C . GLN A 1 225 ? 0.578 18.690 7.619 1.00 93.38 225 GLN A C 1
ATOM 1821 O O . GLN A 1 225 ? -0.530 18.785 7.091 1.00 93.38 225 GLN A O 1
ATOM 1826 N N . GLU A 1 226 ? 1.627 18.156 6.996 1.00 93.69 226 GLU A N 1
ATOM 1827 C CA . GLU A 1 226 ? 1.574 17.632 5.630 1.00 93.69 226 GLU A CA 1
ATOM 1828 C C . GLU A 1 226 ? 0.816 16.309 5.558 1.00 93.69 226 GLU A C 1
ATOM 1830 O O . GLU A 1 226 ? -0.030 16.138 4.682 1.00 93.69 226 GLU A O 1
ATOM 1835 N N . GLU A 1 227 ? 1.051 15.412 6.512 1.00 92.12 227 GLU A N 1
ATOM 1836 C CA . GLU A 1 227 ? 0.303 14.165 6.667 1.00 92.12 227 GLU A CA 1
ATOM 1837 C C . GLU A 1 227 ? -1.187 14.438 6.897 1.00 92.12 227 GLU A C 1
ATOM 1839 O O . GLU A 1 227 ? -2.042 13.904 6.188 1.00 92.12 227 GLU A O 1
ATOM 1844 N N . LYS A 1 228 ? -1.520 15.363 7.805 1.00 93.00 228 LYS A N 1
ATOM 1845 C CA . LYS A 1 228 ? -2.910 15.778 8.016 1.00 93.00 228 LYS A CA 1
ATOM 1846 C C . LYS A 1 228 ? -3.531 16.356 6.742 1.00 93.00 228 LYS A C 1
ATOM 1848 O O . LYS A 1 228 ? -4.647 15.985 6.385 1.00 93.00 228 LYS A O 1
ATOM 1853 N N . ALA A 1 229 ? -2.831 17.253 6.044 1.00 94.25 229 ALA A N 1
ATOM 1854 C CA . ALA A 1 229 ? -3.336 17.858 4.812 1.00 94.25 229 ALA A CA 1
ATOM 1855 C C . ALA A 1 229 ? -3.576 16.812 3.710 1.00 94.25 229 ALA A C 1
ATOM 1857 O O . ALA A 1 229 ? -4.593 16.874 3.016 1.00 94.25 229 ALA A O 1
ATOM 1858 N N . LEU A 1 230 ? -2.678 15.829 3.585 1.00 94.75 230 LEU A N 1
ATOM 1859 C CA . LEU A 1 230 ? -2.844 14.680 2.702 1.00 94.75 230 LEU A CA 1
ATOM 1860 C C . LEU A 1 230 ? -4.116 13.898 3.048 1.00 94.75 230 LEU A C 1
ATOM 1862 O O . LEU A 1 230 ? -4.922 13.627 2.157 1.00 94.75 230 LEU A O 1
ATOM 1866 N N . ILE A 1 231 ? -4.294 13.528 4.319 1.00 95.25 231 ILE A N 1
ATOM 1867 C CA . ILE A 1 231 ? -5.435 12.721 4.764 1.00 95.25 231 ILE A CA 1
ATOM 1868 C C . ILE A 1 231 ? -6.748 13.466 4.505 1.00 95.25 231 ILE A C 1
ATOM 1870 O O . ILE A 1 231 ? -7.671 12.881 3.940 1.00 95.25 231 ILE A O 1
ATOM 1874 N N . GLU A 1 232 ? -6.833 14.761 4.826 1.00 96.31 232 GLU A N 1
ATOM 1875 C CA . GLU A 1 232 ? -8.041 15.553 4.550 1.00 96.31 232 GLU A CA 1
ATOM 1876 C C . GLU A 1 232 ? -8.328 15.668 3.049 1.00 96.31 232 GLU A C 1
ATOM 1878 O O . GLU A 1 232 ? -9.476 15.518 2.624 1.00 96.31 232 GLU A O 1
ATOM 1883 N N . HIS A 1 233 ? -7.296 15.871 2.223 1.00 95.62 233 HIS A N 1
ATOM 1884 C CA . HIS A 1 233 ? -7.457 15.878 0.770 1.00 95.62 233 HIS A CA 1
ATOM 1885 C C . HIS A 1 233 ? -7.989 14.535 0.259 1.00 95.62 233 HIS A C 1
ATOM 1887 O O . HIS A 1 233 ? -8.926 14.496 -0.538 1.00 95.62 233 HIS A O 1
ATOM 1893 N N . ALA A 1 234 ? -7.427 13.430 0.746 1.00 96.06 234 ALA A N 1
ATOM 1894 C CA . ALA A 1 234 ? -7.817 12.086 0.353 1.00 96.06 234 ALA A CA 1
ATOM 1895 C C . ALA A 1 234 ? -9.262 11.761 0.780 1.00 96.06 234 ALA A C 1
ATOM 1897 O O . ALA A 1 234 ? -10.036 11.205 -0.002 1.00 96.06 234 ALA A O 1
ATOM 1898 N N . VAL A 1 235 ? -9.669 12.158 1.989 1.00 97.44 235 VAL A N 1
ATOM 1899 C CA . VAL A 1 235 ? -11.053 12.019 2.474 1.00 97.44 235 VAL A CA 1
ATOM 1900 C C . VAL A 1 235 ? -12.024 12.825 1.610 1.00 97.44 235 VAL A C 1
ATOM 1902 O O . VAL A 1 235 ? -13.069 12.299 1.227 1.00 97.44 235 VAL A O 1
ATOM 1905 N N . ALA A 1 236 ? -11.682 14.071 1.269 1.00 97.12 236 ALA A N 1
ATOM 1906 C CA . ALA A 1 236 ? -12.519 14.927 0.430 1.00 97.12 236 ALA A CA 1
ATOM 1907 C C . ALA A 1 236 ? -12.664 14.370 -0.995 1.00 97.12 236 ALA A C 1
ATOM 1909 O O . ALA A 1 236 ? -13.779 14.254 -1.505 1.00 97.12 236 ALA A O 1
ATOM 1910 N N . LEU A 1 237 ? -11.554 13.959 -1.615 1.00 96.25 237 LEU A N 1
ATOM 1911 C CA . LEU A 1 237 ? -11.540 13.386 -2.963 1.00 96.25 237 LEU A CA 1
ATOM 1912 C C . LEU A 1 237 ? -12.366 12.095 -3.052 1.00 96.25 237 LEU A C 1
ATOM 1914 O O . LEU A 1 237 ? -13.004 11.827 -4.068 1.00 96.25 237 LEU A O 1
ATOM 1918 N N . THR A 1 238 ? -12.379 11.305 -1.978 1.00 96.44 238 THR A N 1
ATOM 1919 C CA . THR A 1 238 ? -13.040 9.995 -1.940 1.00 96.44 238 THR A CA 1
ATOM 1920 C C . THR A 1 238 ? -14.375 9.997 -1.197 1.00 96.44 238 THR A C 1
ATOM 1922 O O . THR A 1 238 ? -14.915 8.929 -0.903 1.00 96.44 238 THR A O 1
ATOM 1925 N N . GLN A 1 239 ? -14.940 11.171 -0.890 1.00 95.62 239 GLN A N 1
ATOM 1926 C CA . GLN A 1 239 ? -16.084 11.317 0.020 1.00 95.62 239 GLN A CA 1
ATOM 1927 C C . GLN A 1 239 ? -17.296 10.450 -0.361 1.00 95.62 239 GLN A C 1
ATOM 1929 O O . GLN A 1 239 ? -17.963 9.899 0.519 1.00 95.62 239 GLN A O 1
ATOM 1934 N N . SER A 1 240 ? -17.563 10.284 -1.660 1.00 94.19 240 SER A N 1
ATOM 1935 C CA . SER A 1 240 ? -18.698 9.504 -2.166 1.00 94.19 240 SER A CA 1
ATOM 1936 C C . SER A 1 240 ? -18.562 7.990 -1.951 1.00 94.19 240 SER A C 1
ATOM 1938 O O . SER A 1 240 ? -19.584 7.313 -1.849 1.00 94.19 240 SER A O 1
ATOM 1940 N N . PHE A 1 241 ? -17.347 7.444 -1.813 1.00 93.06 241 PHE A N 1
ATOM 1941 C CA . PHE A 1 241 ? -17.129 5.990 -1.740 1.00 93.06 241 PHE A CA 1
ATOM 1942 C C . PHE A 1 241 ? -16.272 5.511 -0.563 1.00 93.06 241 PHE A C 1
ATOM 1944 O O . PHE A 1 241 ? -16.605 4.484 0.009 1.00 93.06 241 PHE A O 1
ATOM 1951 N N . TRP A 1 242 ? -15.241 6.229 -0.119 1.00 94.81 242 TRP A N 1
ATOM 1952 C CA . TRP A 1 242 ? -14.506 5.877 1.107 1.00 94.81 242 TRP A CA 1
ATOM 1953 C C . TRP A 1 242 ? -14.693 6.935 2.184 1.00 94.81 242 TRP A C 1
ATOM 1955 O O . TRP A 1 242 ? -15.172 6.615 3.277 1.00 94.81 242 TRP A O 1
ATOM 1965 N N . GLY A 1 243 ? -14.403 8.201 1.881 1.00 95.94 243 GLY A N 1
ATOM 1966 C CA . GLY A 1 243 ? -14.491 9.298 2.842 1.00 95.94 243 GLY A CA 1
ATOM 1967 C C . GLY A 1 243 ? -13.751 8.950 4.134 1.00 95.94 243 GLY A C 1
ATOM 1968 O O . GLY A 1 243 ? -12.574 8.600 4.110 1.00 95.94 243 GLY A O 1
ATOM 1969 N N . GLU A 1 244 ? -14.461 8.963 5.263 1.00 97.62 244 GLU A N 1
ATOM 1970 C CA . GLU A 1 244 ? -13.893 8.648 6.584 1.00 97.62 244 GLU A CA 1
ATOM 1971 C C . GLU A 1 244 ? -13.272 7.241 6.683 1.00 97.62 244 GLU A C 1
ATOM 1973 O O . GLU A 1 244 ? -12.415 7.016 7.534 1.00 97.62 244 GLU A O 1
ATOM 1978 N N . SER A 1 245 ? -13.624 6.283 5.814 1.00 97.31 245 SER A N 1
ATOM 1979 C CA . SER A 1 245 ? -12.903 5.001 5.771 1.00 97.31 245 SER A CA 1
ATOM 1980 C C . SER A 1 245 ? -11.421 5.186 5.470 1.00 97.31 245 SER A C 1
ATOM 1982 O O . SER A 1 245 ? -10.596 4.457 6.018 1.00 97.31 245 SER A O 1
ATOM 1984 N N . LEU A 1 246 ? -11.072 6.166 4.635 1.00 96.44 246 LEU A N 1
ATOM 1985 C CA . LEU A 1 246 ? -9.683 6.466 4.319 1.00 96.44 246 LEU A CA 1
ATOM 1986 C C . LEU A 1 246 ? -8.986 7.168 5.489 1.00 96.44 246 LEU A C 1
ATOM 1988 O O . LEU A 1 246 ? -7.850 6.824 5.791 1.00 96.44 246 LEU A O 1
ATOM 1992 N N . TYR A 1 247 ? -9.693 8.042 6.216 1.00 97.12 247 TYR A N 1
ATOM 1993 C CA . TYR A 1 247 ? -9.211 8.617 7.479 1.00 97.12 247 TYR A CA 1
ATOM 1994 C C . TYR A 1 247 ? -8.789 7.514 8.459 1.00 97.12 247 TYR A C 1
ATOM 1996 O O . TYR A 1 247 ? -7.660 7.501 8.943 1.00 97.12 247 TYR A O 1
ATOM 2004 N N . ALA A 1 248 ? -9.675 6.539 8.701 1.00 96.44 248 ALA A N 1
ATOM 2005 C CA . ALA A 1 248 ? -9.387 5.435 9.610 1.00 96.44 248 ALA A CA 1
ATOM 2006 C C . ALA A 1 248 ? -8.235 4.551 9.117 1.00 96.44 248 ALA A C 1
ATOM 2008 O O . ALA A 1 248 ? -7.343 4.238 9.901 1.00 96.44 248 ALA A O 1
ATOM 2009 N N . ARG A 1 249 ? -8.225 4.170 7.832 1.00 94.44 249 ARG A N 1
ATOM 2010 C CA . ARG A 1 249 ? -7.187 3.296 7.259 1.00 94.44 249 ARG A CA 1
ATOM 2011 C C . ARG A 1 249 ? -5.794 3.930 7.282 1.00 94.44 249 ARG A C 1
ATOM 2013 O O . ARG A 1 249 ? -4.839 3.227 7.597 1.00 94.44 249 ARG A O 1
ATOM 2020 N N . LEU A 1 250 ? -5.669 5.218 6.950 1.00 93.62 250 LEU A N 1
ATOM 2021 C CA . LEU A 1 250 ? -4.368 5.895 6.910 1.00 93.62 250 LEU A CA 1
ATOM 2022 C C . LEU A 1 250 ? -3.794 6.060 8.324 1.00 93.62 250 LEU A C 1
ATOM 2024 O O . LEU A 1 250 ? -2.739 5.509 8.606 1.00 93.62 250 LEU A O 1
ATOM 2028 N N . TYR A 1 251 ? -4.550 6.627 9.267 1.00 92.38 251 TYR A N 1
ATOM 2029 C CA . TYR A 1 251 ? -4.072 6.746 10.650 1.00 92.38 251 TYR A CA 1
ATOM 2030 C C . TYR A 1 251 ? -3.809 5.390 11.330 1.00 92.38 251 TYR A C 1
ATOM 2032 O O . TYR A 1 251 ? -2.849 5.240 12.087 1.00 92.38 251 TYR A O 1
ATOM 2040 N N . ALA A 1 252 ? -4.634 4.370 11.060 1.00 90.69 252 ALA A N 1
ATOM 2041 C CA . ALA A 1 252 ? -4.410 3.027 11.597 1.00 90.69 252 ALA A CA 1
ATOM 2042 C C . ALA A 1 252 ? -3.100 2.403 11.098 1.00 90.69 252 ALA A C 1
ATOM 2044 O O . ALA A 1 252 ? -2.412 1.720 11.862 1.00 90.69 252 ALA A O 1
ATOM 2045 N N . ARG A 1 253 ? -2.749 2.651 9.830 1.00 87.56 253 ARG A N 1
ATOM 2046 C CA . ARG A 1 253 ? -1.485 2.220 9.229 1.00 87.56 253 ARG A CA 1
ATOM 2047 C C . ARG A 1 253 ? -0.296 2.859 9.943 1.00 87.56 253 ARG A C 1
ATOM 2049 O O . ARG A 1 253 ? 0.639 2.141 10.298 1.00 87.56 253 ARG A O 1
ATOM 2056 N N . ASP A 1 254 ? -0.341 4.162 10.189 1.00 81.19 254 ASP A N 1
ATOM 2057 C CA . ASP A 1 254 ? 0.798 4.902 10.750 1.00 81.19 254 ASP A CA 1
ATOM 2058 C C . ASP A 1 254 ? 1.027 4.531 12.227 1.00 81.19 254 ASP A C 1
ATOM 2060 O O . ASP A 1 254 ? 2.160 4.345 12.679 1.00 81.19 254 ASP A O 1
ATOM 2064 N N . MET A 1 255 ? -0.060 4.253 12.954 1.00 81.62 255 MET A N 1
ATOM 2065 C CA . MET A 1 255 ? -0.035 3.740 14.329 1.00 81.62 255 MET A CA 1
ATOM 2066 C C . MET A 1 255 ? 0.095 2.210 14.421 1.00 81.62 255 MET A C 1
ATOM 2068 O O . MET A 1 255 ? -0.029 1.636 15.507 1.00 81.62 255 MET A O 1
ATOM 2072 N N . ARG A 1 256 ? 0.353 1.489 13.320 1.00 77.44 256 ARG A N 1
ATOM 2073 C CA . ARG A 1 256 ? 0.358 0.014 13.327 1.00 77.44 256 ARG A CA 1
ATOM 2074 C C . ARG A 1 256 ? 1.299 -0.565 14.383 1.00 77.44 256 ARG A C 1
ATOM 2076 O O . ARG A 1 256 ? 0.903 -1.504 15.077 1.00 77.44 256 ARG A O 1
ATOM 2083 N N . TYR A 1 257 ? 2.498 0.001 14.510 1.00 72.62 257 TYR A N 1
ATOM 2084 C CA . TYR A 1 257 ? 3.542 -0.447 15.438 1.00 72.62 257 TYR A CA 1
ATOM 2085 C C . TYR A 1 257 ? 3.559 0.319 16.768 1.00 72.62 257 TYR A C 1
ATOM 2087 O O . TYR A 1 257 ? 4.173 -0.152 17.722 1.00 72.62 257 TYR A O 1
ATOM 2095 N N . ASP A 1 258 ? 2.895 1.474 16.843 1.00 72.44 258 ASP A N 1
ATOM 2096 C CA . ASP A 1 258 ? 2.903 2.334 18.026 1.00 72.44 258 ASP A CA 1
ATOM 2097 C C . ASP A 1 258 ? 1.678 2.070 18.910 1.00 72.44 258 ASP A C 1
ATOM 2099 O O . ASP A 1 258 ? 0.538 2.052 18.449 1.00 72.44 258 ASP A O 1
ATOM 2103 N N . GLN A 1 259 ? 1.898 1.844 20.201 1.00 74.31 259 GLN A N 1
ATOM 2104 C CA . GLN A 1 259 ? 0.807 1.711 21.173 1.00 74.31 259 GLN A CA 1
ATOM 2105 C C . GLN A 1 259 ? 0.315 3.077 21.673 1.00 74.31 259 GLN A C 1
ATOM 2107 O O . GLN A 1 259 ? -0.736 3.153 22.312 1.00 74.31 259 GLN A O 1
ATOM 2112 N N . THR A 1 260 ? 1.046 4.142 21.357 1.00 80.81 260 THR A N 1
ATOM 2113 C CA . THR A 1 260 ? 0.691 5.531 21.631 1.00 80.81 260 THR A CA 1
ATOM 2114 C C . THR A 1 260 ? -0.335 6.003 20.611 1.00 80.81 260 THR A C 1
ATOM 2116 O O . THR A 1 260 ? -0.208 5.751 19.415 1.00 80.81 260 THR A O 1
ATOM 2119 N N . LEU A 1 261 ? -1.377 6.676 21.096 1.00 84.62 261 LEU A N 1
ATOM 2120 C CA . LEU A 1 261 ? -2.355 7.318 20.228 1.00 84.62 261 LEU A CA 1
ATOM 2121 C C . LEU A 1 261 ? -1.804 8.652 19.744 1.00 84.62 261 LEU A C 1
ATOM 2123 O O . LEU A 1 261 ? -1.307 9.442 20.549 1.00 84.62 261 LEU A O 1
ATOM 2127 N N . ASP A 1 262 ? -1.953 8.911 18.453 1.00 83.31 262 ASP A N 1
ATOM 2128 C CA . ASP A 1 262 ? -1.650 10.213 17.881 1.00 83.31 262 ASP A CA 1
ATOM 2129 C C . ASP A 1 262 ? -2.689 11.249 18.373 1.00 83.31 262 ASP A C 1
ATOM 2131 O O . ASP A 1 262 ? -3.897 11.057 18.174 1.00 83.31 262 ASP A O 1
ATOM 2135 N N . PRO A 1 263 ? -2.262 12.339 19.043 1.00 84.94 263 PRO A N 1
ATOM 2136 C CA . PRO A 1 263 ? -3.167 13.390 19.503 1.00 84.94 263 PRO A CA 1
ATOM 2137 C C . PRO A 1 263 ? -3.875 14.139 18.363 1.00 84.94 263 PRO A C 1
ATOM 2139 O O . PRO A 1 263 ? -4.882 14.800 18.621 1.00 84.94 263 PRO A O 1
ATOM 2142 N N . ALA A 1 264 ? -3.385 14.055 17.122 1.00 84.38 264 ALA A N 1
ATOM 2143 C CA . ALA A 1 264 ? -4.027 14.641 15.948 1.00 84.38 264 ALA A CA 1
ATOM 2144 C C . ALA A 1 264 ? -5.270 13.860 15.483 1.00 84.38 264 ALA A C 1
ATOM 2146 O O . ALA A 1 264 ? -6.068 14.390 14.703 1.00 84.38 264 ALA A O 1
ATOM 2147 N N . VAL A 1 265 ? -5.455 12.624 15.960 1.00 91.50 265 VAL A N 1
ATOM 2148 C CA . VAL A 1 265 ? -6.560 11.755 15.548 1.00 91.50 265 VAL A CA 1
ATOM 2149 C C . VAL A 1 265 ? -7.858 12.106 16.277 1.00 91.50 265 VAL A C 1
ATOM 2151 O O . VAL A 1 265 ? -7.969 12.046 17.503 1.00 91.50 265 VAL A O 1
ATOM 2154 N N . ASP A 1 266 ? -8.893 12.382 15.489 1.00 95.69 266 ASP A N 1
ATOM 2155 C CA . ASP A 1 266 ? -10.276 12.542 15.919 1.00 95.69 266 ASP A CA 1
ATOM 2156 C C . ASP A 1 266 ? -10.947 11.161 15.988 1.00 95.69 266 ASP A C 1
ATOM 2158 O O . ASP A 1 266 ? -11.296 10.554 14.970 1.00 95.69 266 ASP A O 1
ATOM 2162 N N . TRP A 1 267 ? -11.118 10.638 17.207 1.00 96.00 267 TRP A N 1
ATOM 2163 C CA . TRP A 1 267 ? -11.736 9.326 17.413 1.00 96.00 267 TRP A CA 1
ATOM 2164 C C . TRP A 1 267 ? -13.159 9.215 16.842 1.00 96.00 267 TRP A C 1
ATOM 2166 O O . TRP A 1 267 ? -13.422 8.229 16.156 1.00 96.00 267 TRP A O 1
ATOM 2176 N N . PRO A 1 268 ? -14.099 10.155 17.072 1.00 97.88 268 PRO A N 1
ATOM 2177 C CA . PRO A 1 268 ? -15.405 10.118 16.414 1.00 97.88 268 PRO A CA 1
ATOM 2178 C C . PRO A 1 268 ? -15.344 9.917 14.892 1.00 97.88 268 PRO A C 1
ATOM 2180 O O . PRO A 1 268 ? -16.116 9.108 14.362 1.00 97.88 268 PRO A O 1
ATOM 2183 N N . ARG A 1 269 ? -14.419 10.593 14.198 1.00 97.75 269 ARG A N 1
ATOM 2184 C CA . ARG A 1 269 ? -14.182 10.396 12.757 1.00 97.75 269 ARG A CA 1
ATOM 2185 C C . ARG A 1 269 ? -13.587 9.029 12.451 1.00 97.75 269 ARG A C 1
ATOM 2187 O O . ARG A 1 269 ? -14.141 8.294 11.633 1.00 97.75 269 ARG A O 1
ATOM 2194 N N . MET A 1 270 ? -12.528 8.644 13.163 1.00 97.81 270 MET A N 1
ATOM 2195 C CA . MET A 1 270 ? -11.878 7.341 12.997 1.00 97.81 270 MET A CA 1
ATOM 2196 C C . MET A 1 270 ? -12.860 6.182 13.214 1.00 97.81 270 MET A C 1
ATOM 2198 O O . MET A 1 270 ? -12.896 5.241 12.424 1.00 97.81 270 MET A O 1
ATOM 2202 N N . ARG A 1 271 ? -13.720 6.271 14.234 1.00 98.25 271 ARG A N 1
ATOM 2203 C CA . ARG A 1 271 ? -14.783 5.301 14.514 1.00 98.25 271 ARG A CA 1
ATOM 2204 C C . ARG A 1 271 ? -15.757 5.192 13.349 1.00 98.25 271 ARG A C 1
ATOM 2206 O O . ARG A 1 271 ? -16.023 4.080 12.912 1.00 98.25 271 ARG A O 1
ATOM 2213 N N . LYS A 1 272 ? -16.260 6.319 12.830 1.00 98.06 272 LYS A N 1
ATOM 2214 C CA . LYS A 1 272 ? -17.150 6.333 11.656 1.00 98.06 272 LYS A CA 1
ATOM 2215 C C . LYS A 1 272 ? -16.473 5.692 10.441 1.00 98.06 272 LYS A C 1
ATOM 2217 O O . LYS A 1 272 ? -17.110 4.955 9.691 1.00 98.06 272 LYS A O 1
ATOM 2222 N N . GLY A 1 273 ? -15.178 5.947 10.267 1.00 98.12 273 GLY A N 1
ATOM 2223 C CA . GLY A 1 273 ? -14.362 5.306 9.247 1.00 98.12 273 GLY A CA 1
ATOM 2224 C C . GLY A 1 273 ? -14.300 3.791 9.405 1.00 98.12 273 GLY A C 1
ATOM 2225 O O . GLY A 1 273 ? -14.598 3.075 8.450 1.00 98.12 273 GLY A O 1
ATOM 2226 N N . PHE A 1 274 ? -13.986 3.299 10.605 1.00 98.44 274 PHE A N 1
ATOM 2227 C CA . PHE A 1 274 ? -13.959 1.866 10.897 1.00 98.44 274 PHE A CA 1
ATOM 2228 C C . PHE A 1 274 ? -15.323 1.196 10.750 1.00 98.44 274 PHE A C 1
ATOM 2230 O O . PHE A 1 274 ? -15.388 0.115 10.177 1.00 98.44 274 PHE A O 1
ATOM 2237 N N . GLU A 1 275 ? -16.403 1.827 11.217 1.00 98.25 275 GLU A N 1
ATOM 2238 C CA . GLU A 1 275 ? -17.774 1.323 11.063 1.00 98.25 275 GLU A CA 1
ATOM 2239 C C . GLU A 1 275 ? -18.115 1.093 9.587 1.00 98.25 275 GLU A C 1
ATOM 2241 O O . GLU A 1 275 ? -18.664 0.048 9.239 1.00 98.25 275 G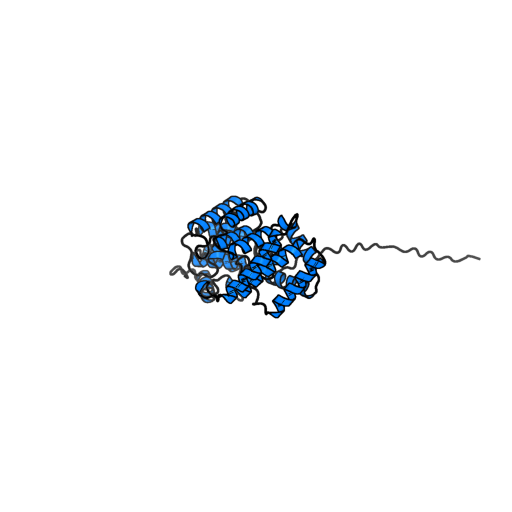LU A O 1
ATOM 2246 N N . ARG A 1 276 ? -17.719 2.019 8.705 1.00 97.56 276 ARG A N 1
ATOM 2247 C CA . ARG A 1 276 ? -17.850 1.833 7.257 1.00 97.56 276 ARG A CA 1
ATOM 2248 C C . ARG A 1 276 ? -16.898 0.762 6.719 1.00 97.56 276 ARG A C 1
ATOM 2250 O O . ARG A 1 276 ? -17.327 -0.067 5.930 1.00 97.56 276 ARG A O 1
ATOM 2257 N N . VAL A 1 277 ? -15.638 0.724 7.166 1.00 97.69 277 VAL A N 1
ATOM 2258 C CA . VAL A 1 277 ? -14.670 -0.298 6.724 1.00 97.69 277 VAL A CA 1
ATOM 2259 C C . VAL A 1 277 ? -15.172 -1.709 7.024 1.00 97.69 277 VAL A C 1
ATOM 2261 O O . VAL A 1 277 ? -15.127 -2.547 6.136 1.00 97.69 277 VAL A O 1
ATOM 2264 N N . VAL A 1 278 ? -15.665 -1.983 8.235 1.00 97.62 278 VAL A N 1
ATOM 2265 C CA . VAL A 1 278 ? -16.158 -3.325 8.593 1.00 97.62 278 VAL A CA 1
ATOM 2266 C C . VAL A 1 278 ? -17.516 -3.649 7.968 1.00 97.62 278 VAL A C 1
ATOM 2268 O O . VAL A 1 278 ? -17.852 -4.820 7.841 1.00 97.62 278 VAL A O 1
ATOM 2271 N N . HIS A 1 279 ? -18.292 -2.636 7.573 1.00 96.81 279 HIS A N 1
ATOM 2272 C CA . HIS A 1 279 ? -19.504 -2.821 6.776 1.00 96.81 279 HIS A CA 1
ATOM 2273 C C . HIS A 1 279 ? -19.164 -3.216 5.333 1.00 96.81 279 HIS A C 1
ATOM 2275 O O . HIS A 1 279 ? -19.680 -4.212 4.833 1.00 96.81 279 HIS A O 1
ATOM 2281 N N . ASP A 1 280 ? -18.281 -2.453 4.685 1.00 95.38 280 ASP A N 1
ATOM 2282 C CA . ASP A 1 280 ? -17.918 -2.645 3.278 1.00 95.38 280 ASP A CA 1
ATOM 2283 C C . ASP A 1 280 ? -17.001 -3.873 3.097 1.00 95.38 280 ASP A C 1
ATOM 2285 O O . ASP A 1 280 ? -17.064 -4.560 2.080 1.00 95.38 280 ASP A O 1
ATOM 2289 N N . PHE A 1 281 ? -16.170 -4.171 4.103 1.00 94.62 281 PHE A N 1
ATOM 2290 C CA . PHE A 1 281 ? -15.152 -5.224 4.096 1.00 94.62 281 PHE A CA 1
ATOM 2291 C C . PHE A 1 281 ? -15.122 -5.962 5.451 1.00 94.62 281 PHE A C 1
ATOM 2293 O O . PHE A 1 281 ? -14.256 -5.684 6.292 1.00 94.62 281 PHE A O 1
ATOM 2300 N N . PRO A 1 282 ? -16.046 -6.911 5.699 1.00 95.19 282 PRO A N 1
ATOM 2301 C CA . PRO A 1 282 ? -16.230 -7.573 6.996 1.00 95.19 282 PRO A CA 1
ATOM 2302 C C . PRO A 1 282 ? -15.160 -8.641 7.312 1.00 95.19 282 PRO A C 1
ATOM 2304 O O . PRO A 1 282 ? -15.458 -9.702 7.859 1.00 95.19 282 PRO A O 1
ATOM 2307 N N . ALA A 1 283 ? -13.895 -8.378 6.979 1.00 92.38 283 ALA A N 1
ATOM 2308 C CA . ALA A 1 283 ? -12.769 -9.249 7.294 1.00 92.38 283 ALA A CA 1
ATOM 2309 C C . ALA A 1 283 ? -12.372 -9.162 8.776 1.00 92.38 283 ALA A C 1
ATOM 2311 O O . ALA A 1 283 ? -12.389 -8.088 9.386 1.00 92.38 283 ALA A O 1
ATOM 2312 N N . ALA A 1 284 ? -11.921 -10.287 9.342 1.00 92.31 284 ALA A N 1
ATOM 2313 C CA . ALA A 1 284 ? -11.475 -10.369 10.736 1.00 92.31 284 ALA A CA 1
ATOM 2314 C C . ALA A 1 284 ? -10.385 -9.336 11.070 1.00 92.31 284 ALA A C 1
ATOM 2316 O O . ALA A 1 284 ? -10.375 -8.777 12.165 1.00 92.31 284 ALA A O 1
ATOM 2317 N N . VAL A 1 285 ? -9.503 -9.034 10.114 1.00 91.31 285 VAL A N 1
ATOM 2318 C CA . VAL A 1 285 ? -8.422 -8.057 10.280 1.00 91.31 285 VAL A CA 1
ATOM 2319 C C . VAL A 1 285 ? -8.938 -6.627 10.486 1.00 91.31 285 VAL A C 1
ATOM 2321 O O . VAL A 1 285 ? -8.476 -5.933 11.394 1.00 91.31 285 VAL A O 1
ATOM 2324 N N . ASN A 1 286 ? -9.990 -6.233 9.761 1.00 95.31 286 ASN A N 1
ATOM 2325 C CA . ASN A 1 286 ? -10.638 -4.929 9.902 1.00 95.31 286 ASN A CA 1
ATOM 2326 C C . ASN A 1 286 ? -11.342 -4.800 11.260 1.00 95.31 286 ASN A C 1
ATOM 2328 O O . ASN A 1 286 ? -11.193 -3.789 11.951 1.00 95.31 286 ASN A O 1
ATOM 2332 N N . TYR A 1 287 ? -12.054 -5.847 11.692 1.00 97.25 287 TYR A N 1
ATOM 2333 C CA . TYR A 1 287 ? -12.650 -5.890 13.031 1.00 97.25 287 TYR A CA 1
ATOM 2334 C C . TYR A 1 287 ? -11.595 -5.876 14.139 1.00 97.25 287 TYR A C 1
ATOM 2336 O O . TYR A 1 287 ? -11.791 -5.231 15.167 1.00 97.25 287 TYR A O 1
ATOM 2344 N N . SER A 1 288 ? -10.466 -6.553 13.930 1.00 95.19 288 SER A N 1
ATOM 2345 C CA . SER A 1 288 ? -9.356 -6.609 14.880 1.00 95.19 288 SER A CA 1
ATOM 2346 C C . SER A 1 288 ? -8.697 -5.236 15.067 1.00 95.19 288 SER A C 1
ATOM 2348 O O . SER A 1 288 ? -8.474 -4.815 16.205 1.00 95.19 288 SER A O 1
ATOM 2350 N N . GLN A 1 289 ? -8.472 -4.481 13.985 1.00 95.00 289 GLN A N 1
ATOM 2351 C CA . GLN A 1 289 ? -8.009 -3.089 14.064 1.00 95.00 289 GLN A CA 1
ATOM 2352 C C . GLN A 1 289 ? -9.044 -2.179 14.732 1.00 95.00 289 GLN A C 1
ATOM 2354 O O . GLN A 1 289 ? -8.703 -1.431 15.650 1.00 95.00 289 GLN A O 1
ATOM 2359 N N . TYR A 1 290 ? -10.319 -2.282 14.342 1.00 97.56 290 TYR A N 1
ATOM 2360 C CA . TYR A 1 290 ? -11.382 -1.481 14.948 1.00 97.56 290 TYR A CA 1
ATOM 2361 C C . TYR A 1 290 ? -11.496 -1.732 16.460 1.00 97.56 290 TYR A C 1
ATOM 2363 O O . TYR A 1 290 ? -11.557 -0.785 17.247 1.00 97.56 290 TYR A O 1
ATOM 2371 N N . ALA A 1 291 ? -11.447 -2.999 16.884 1.00 97.00 291 ALA A N 1
ATOM 2372 C CA . ALA A 1 291 ? -11.455 -3.384 18.290 1.00 97.00 291 ALA A CA 1
ATOM 2373 C C . ALA A 1 291 ? -10.255 -2.803 19.048 1.00 97.00 291 ALA A C 1
ATOM 2375 O O . ALA A 1 291 ? -10.433 -2.267 20.145 1.00 97.00 291 ALA A O 1
ATOM 2376 N N . ARG A 1 292 ? -9.047 -2.858 18.469 1.00 95.06 292 ARG A N 1
ATOM 2377 C CA . ARG A 1 292 ? -7.861 -2.235 19.067 1.00 95.06 292 ARG A CA 1
ATOM 2378 C C . ARG A 1 292 ? -8.097 -0.756 19.331 1.00 95.06 292 ARG A C 1
ATOM 2380 O O . ARG A 1 292 ? -8.000 -0.337 20.483 1.00 95.06 292 ARG A O 1
ATOM 2387 N N . PHE A 1 293 ? -8.410 0.029 18.305 1.00 95.56 293 PHE A N 1
ATOM 2388 C CA . PHE A 1 293 ? -8.517 1.475 18.487 1.00 95.56 293 PHE A CA 1
ATOM 2389 C C . PHE A 1 293 ? -9.685 1.837 19.411 1.00 95.56 293 PHE A C 1
ATOM 2391 O O . PHE A 1 293 ? -9.507 2.653 20.311 1.00 95.56 293 PHE A O 1
ATOM 2398 N N . ALA A 1 294 ? -10.825 1.145 19.315 1.00 96.00 294 ALA A N 1
ATOM 2399 C CA . ALA A 1 294 ? -11.927 1.330 20.258 1.00 96.00 294 ALA A CA 1
ATOM 2400 C C . ALA A 1 294 ? -11.501 1.100 21.717 1.00 96.00 294 ALA A C 1
ATOM 2402 O O . ALA A 1 294 ? -11.874 1.867 22.602 1.00 96.00 294 ALA A O 1
ATOM 2403 N N . CYS A 1 295 ? -10.675 0.084 21.976 1.00 94.38 295 CYS A N 1
ATOM 2404 C CA . CYS A 1 295 ? -10.104 -0.150 23.296 1.00 94.38 295 CYS A CA 1
ATOM 2405 C C . CYS A 1 295 ? -9.175 0.985 23.750 1.00 94.38 295 CYS A C 1
ATOM 2407 O O . CYS A 1 295 ? -9.340 1.498 24.858 1.00 94.38 295 CYS A O 1
ATOM 2409 N N . GLN A 1 296 ? -8.219 1.389 22.907 1.00 92.06 296 GLN A N 1
ATOM 2410 C CA . GLN A 1 296 ? -7.225 2.408 23.259 1.00 92.06 296 GLN A CA 1
ATOM 2411 C C . GLN A 1 296 ? -7.877 3.780 23.520 1.00 92.06 296 GLN A C 1
ATOM 2413 O O . GLN A 1 296 ? -7.493 4.482 24.457 1.00 92.06 296 GLN A O 1
ATOM 2418 N N . TYR A 1 297 ? -8.922 4.133 22.763 1.00 92.75 297 TYR A N 1
ATOM 2419 C CA . TYR A 1 297 ? -9.715 5.349 22.986 1.00 92.75 297 TYR A CA 1
ATOM 2420 C C . TYR A 1 297 ? -10.762 5.216 24.109 1.00 92.75 297 TYR A C 1
ATOM 2422 O O . TYR A 1 297 ? -11.364 6.217 24.499 1.00 92.75 297 TYR A O 1
ATOM 2430 N N . GLY A 1 298 ? -10.962 4.021 24.678 1.00 92.00 298 GLY A N 1
ATOM 2431 C CA . GLY A 1 298 ? -11.924 3.779 25.760 1.00 92.00 298 GLY A CA 1
ATOM 2432 C C . GLY A 1 298 ? -13.391 3.720 25.311 1.00 92.00 298 GLY A C 1
ATOM 2433 O O . GLY A 1 298 ? -14.296 3.862 26.133 1.00 92.00 298 GLY A O 1
ATOM 2434 N N . ASP A 1 299 ? -13.657 3.503 24.022 1.00 95.12 299 ASP A N 1
ATOM 2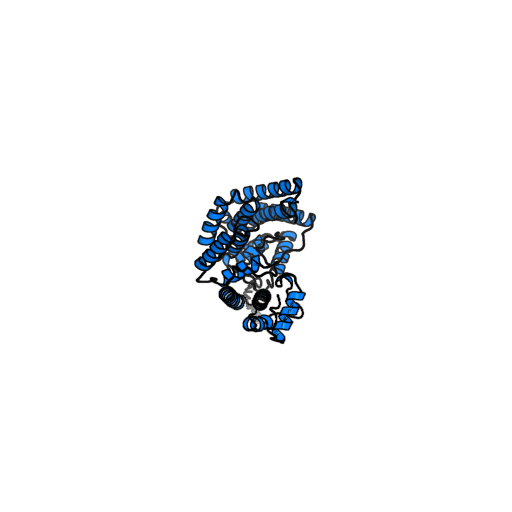435 C CA . ASP A 1 299 ? -15.007 3.327 23.483 1.00 95.12 299 ASP A CA 1
ATOM 2436 C C . ASP A 1 299 ? -15.475 1.880 23.677 1.00 95.12 299 ASP A C 1
ATOM 2438 O O . ASP A 1 299 ? -15.394 1.022 22.792 1.00 95.12 299 ASP A O 1
ATOM 2442 N N . LEU A 1 300 ? -15.982 1.598 24.879 1.00 93.88 300 LEU A N 1
ATOM 2443 C CA . LEU A 1 300 ? -16.449 0.267 25.261 1.00 93.88 300 LEU A CA 1
ATOM 2444 C C . LEU A 1 300 ? -17.586 -0.251 24.364 1.00 93.88 300 LEU A C 1
ATOM 2446 O O . LEU A 1 300 ? -17.708 -1.462 24.167 1.00 93.88 300 LEU A O 1
ATOM 2450 N N . LYS A 1 301 ? -18.425 0.640 23.818 1.00 95.94 301 LYS A N 1
ATOM 2451 C CA . LYS A 1 301 ? -19.533 0.254 22.933 1.00 95.94 301 LYS A CA 1
ATOM 2452 C C . LYS A 1 301 ? -18.990 -0.241 21.595 1.00 95.94 301 LYS A C 1
ATOM 2454 O O . LYS A 1 301 ? -19.353 -1.341 21.177 1.00 95.94 301 LYS A O 1
ATOM 2459 N N . ALA A 1 302 ? -18.116 0.540 20.962 1.00 97.50 302 ALA A N 1
ATOM 2460 C CA . ALA A 1 302 ? -17.449 0.159 19.721 1.00 97.50 302 ALA A CA 1
ATOM 2461 C C . ALA A 1 302 ? -16.628 -1.124 19.906 1.00 97.50 302 ALA A C 1
ATOM 2463 O O . ALA A 1 302 ? -16.776 -2.070 19.132 1.00 97.50 302 ALA A O 1
ATOM 2464 N N . LEU A 1 303 ? -15.861 -1.212 20.999 1.00 97.19 303 LEU A N 1
ATOM 2465 C CA . LEU A 1 303 ? -15.060 -2.387 21.333 1.00 97.19 303 LEU A CA 1
ATOM 2466 C C . LEU A 1 303 ? -15.930 -3.643 21.423 1.00 97.19 303 LEU A C 1
ATOM 2468 O O . LEU A 1 303 ? -15.669 -4.623 20.732 1.00 97.19 303 LEU A O 1
ATOM 2472 N N . ARG A 1 304 ? -16.998 -3.614 22.230 1.00 95.88 304 ARG A N 1
ATOM 2473 C CA . ARG A 1 304 ? -17.918 -4.755 22.388 1.00 95.88 304 ARG A CA 1
ATOM 2474 C C . ARG A 1 304 ? -18.623 -5.146 21.096 1.00 95.88 304 ARG A C 1
ATOM 2476 O O . ARG A 1 304 ? -19.024 -6.299 20.966 1.00 95.88 304 ARG A O 1
ATOM 2483 N N . SER A 1 305 ? -18.816 -4.204 20.177 1.00 96.81 305 SER A N 1
ATOM 2484 C CA . SER A 1 305 ? -19.337 -4.501 18.847 1.00 96.81 305 SER A CA 1
ATOM 2485 C C . SER A 1 305 ? -18.301 -5.276 18.030 1.00 96.81 305 SER A C 1
ATOM 2487 O O . SER A 1 305 ? -18.572 -6.389 17.591 1.00 96.81 305 SER A O 1
ATOM 2489 N N . ALA A 1 306 ? -17.087 -4.734 17.915 1.00 97.50 306 ALA A N 1
ATOM 2490 C CA . ALA A 1 306 ? -16.031 -5.282 17.073 1.00 97.50 306 ALA A CA 1
ATOM 2491 C C . ALA A 1 306 ? -15.527 -6.658 17.543 1.00 97.50 306 ALA A C 1
ATOM 2493 O O . ALA A 1 306 ? -15.356 -7.561 16.727 1.00 97.50 306 ALA A O 1
ATOM 2494 N N . VAL A 1 307 ? -15.354 -6.869 18.855 1.00 96.25 307 VAL A N 1
ATOM 2495 C CA . VAL A 1 307 ? -14.802 -8.134 19.391 1.00 96.25 307 VAL A CA 1
ATOM 2496 C C . VAL A 1 307 ? -15.709 -9.351 19.195 1.00 96.25 307 VAL A C 1
ATOM 2498 O O . VAL A 1 307 ? -15.269 -10.475 19.403 1.00 96.25 307 VAL A O 1
ATOM 2501 N N . LYS A 1 308 ? -16.971 -9.167 18.789 1.00 95.88 308 LYS A N 1
ATOM 2502 C CA . LYS A 1 308 ? -17.856 -10.287 18.419 1.00 95.88 308 LYS A CA 1
ATOM 2503 C C . LYS A 1 308 ? -17.437 -10.963 17.114 1.00 95.88 308 LYS A C 1
ATOM 2505 O O . LYS A 1 308 ? -17.847 -12.090 16.866 1.00 95.88 308 LYS A O 1
ATOM 2510 N N . HIS A 1 309 ? -16.651 -10.267 16.297 1.00 95.69 309 HIS A N 1
ATOM 2511 C CA . HIS A 1 309 ? -16.232 -10.699 14.966 1.00 95.69 309 HIS A CA 1
ATOM 2512 C C . HIS A 1 309 ? -14.757 -11.122 14.912 1.00 95.69 309 HIS A C 1
ATOM 2514 O O . HIS A 1 309 ? -14.231 -11.362 13.828 1.00 95.69 309 HIS A O 1
ATOM 2520 N N . ILE A 1 310 ? -14.077 -11.200 16.061 1.00 92.88 310 ILE A N 1
ATOM 2521 C CA . ILE A 1 310 ? -12.679 -11.637 16.140 1.00 92.88 310 ILE A CA 1
ATOM 2522 C C . ILE A 1 310 ? -12.593 -13.000 16.827 1.00 92.88 310 ILE A C 1
ATOM 2524 O O . ILE A 1 310 ? -13.255 -13.239 17.840 1.00 92.88 310 ILE A O 1
ATOM 2528 N N . ASP A 1 311 ? -11.738 -13.881 16.310 1.00 91.50 311 ASP A N 1
ATOM 2529 C CA . ASP A 1 311 ? -11.378 -15.110 17.011 1.00 91.50 311 ASP A CA 1
ATOM 2530 C C . ASP A 1 311 ? -10.394 -14.773 18.137 1.00 91.50 311 ASP A C 1
ATOM 2532 O O . ASP A 1 311 ? -9.232 -14.430 17.918 1.00 91.50 311 ASP A O 1
ATOM 2536 N N . SER A 1 312 ? -10.878 -14.847 19.374 1.00 88.25 312 SER A N 1
ATOM 2537 C CA . SER A 1 312 ? -10.062 -14.559 20.554 1.00 88.25 312 SER A CA 1
ATOM 2538 C C . SER A 1 312 ? -9.140 -15.714 20.956 1.00 88.25 312 SER A C 1
ATOM 2540 O O . SER A 1 312 ? -8.206 -15.483 21.727 1.00 88.25 312 SER A O 1
ATOM 2542 N N . ALA A 1 313 ? -9.346 -16.923 20.421 1.00 90.06 313 ALA A N 1
ATOM 2543 C CA . ALA A 1 313 ? -8.422 -18.043 20.581 1.00 90.06 313 ALA A CA 1
ATOM 2544 C C . ALA A 1 313 ? -7.221 -17.926 19.628 1.00 90.06 313 ALA A C 1
ATOM 2546 O O . ALA A 1 313 ? -6.111 -18.309 19.999 1.00 90.06 313 ALA A O 1
ATOM 2547 N N . GLN A 1 314 ? -7.422 -17.345 18.441 1.00 89.88 314 GLN A N 1
ATOM 2548 C CA . GLN A 1 314 ? -6.383 -17.120 17.428 1.00 89.88 314 GLN A CA 1
ATOM 2549 C C . GLN A 1 314 ? -6.325 -15.647 16.987 1.00 89.88 314 GLN A C 1
ATOM 2551 O O . GLN A 1 314 ? -6.642 -15.317 15.844 1.00 89.88 314 GLN A O 1
ATOM 2556 N N . PRO A 1 315 ? -5.925 -14.714 17.871 1.00 90.44 315 PRO A N 1
ATOM 2557 C CA . PRO A 1 315 ? -5.983 -13.300 17.537 1.00 90.44 315 PRO A CA 1
ATOM 2558 C C . PRO A 1 315 ? -4.860 -12.887 16.586 1.00 90.44 315 PRO A C 1
ATOM 2560 O O . PRO A 1 315 ? -3.705 -13.310 16.707 1.00 90.44 315 PRO A O 1
ATOM 2563 N N . LEU A 1 316 ? -5.199 -11.956 15.698 1.00 90.19 316 LEU A N 1
ATOM 2564 C CA . LEU A 1 316 ? -4.300 -11.337 14.728 1.00 90.19 316 LEU A CA 1
ATOM 2565 C C . LEU A 1 316 ? -3.372 -10.324 15.416 1.00 90.19 316 LEU A C 1
ATOM 2567 O O . LEU A 1 316 ? -3.534 -9.119 15.277 1.00 90.19 316 LEU A O 1
ATOM 2571 N N . ILE A 1 317 ? -2.398 -10.797 16.198 1.00 88.94 317 ILE A N 1
ATOM 2572 C CA . ILE A 1 317 ? -1.553 -9.946 17.064 1.00 88.94 317 ILE A CA 1
ATOM 2573 C C . ILE A 1 317 ? -0.845 -8.802 16.326 1.00 88.94 317 ILE A C 1
ATOM 2575 O O . ILE A 1 317 ? -0.618 -7.748 16.920 1.00 88.94 317 ILE A O 1
ATOM 2579 N N . HIS A 1 318 ? -0.557 -8.950 15.034 1.00 84.38 318 HIS A N 1
ATOM 2580 C CA . HIS A 1 318 ? 0.020 -7.874 14.227 1.00 84.38 318 HIS A CA 1
ATOM 2581 C C . HIS A 1 318 ? -0.884 -6.627 14.148 1.00 84.38 318 HIS A C 1
ATOM 2583 O O . HIS A 1 318 ? -0.366 -5.517 14.051 1.00 84.38 318 HIS A O 1
ATOM 2589 N N . THR A 1 319 ? -2.212 -6.768 14.260 1.00 89.56 319 THR A N 1
ATOM 2590 C CA . THR A 1 319 ? -3.129 -5.618 14.319 1.00 89.56 319 THR A CA 1
ATOM 2591 C C . THR A 1 319 ? -3.145 -4.961 15.695 1.00 89.56 319 THR A C 1
ATOM 2593 O O . THR A 1 319 ? -3.625 -3.841 15.812 1.00 89.56 319 THR A O 1
ATOM 2596 N N . TRP A 1 320 ? -2.623 -5.630 16.730 1.00 90.81 320 TRP A N 1
ATOM 2597 C CA . TRP A 1 320 ? -2.590 -5.207 18.138 1.00 90.81 320 TRP A CA 1
ATOM 2598 C C . TRP A 1 320 ? -1.246 -4.589 18.545 1.00 90.81 320 TRP A C 1
ATOM 2600 O O . TRP A 1 320 ? -0.797 -4.763 19.675 1.00 90.81 320 TRP A O 1
ATOM 2610 N N . GLY A 1 321 ? -0.553 -3.919 17.619 1.00 85.31 321 GLY A N 1
ATOM 2611 C CA . GLY A 1 321 ? 0.773 -3.348 17.883 1.00 85.31 321 GLY A CA 1
ATOM 2612 C C . GLY A 1 321 ? 1.804 -4.422 18.213 1.00 85.31 321 GLY A C 1
ATOM 2613 O O . GLY A 1 321 ? 2.708 -4.187 19.008 1.00 85.31 321 GLY A O 1
ATOM 2614 N N . TYR A 1 322 ? 1.600 -5.631 17.678 1.00 87.56 322 TYR A N 1
ATOM 2615 C CA . TYR A 1 322 ? 2.371 -6.828 18.004 1.00 87.56 322 TYR A CA 1
ATOM 2616 C C . TYR A 1 322 ? 2.369 -7.183 19.505 1.00 87.56 322 TYR A C 1
ATOM 2618 O O . TYR A 1 322 ? 3.225 -7.928 19.978 1.00 87.56 322 TYR A O 1
ATOM 2626 N N . SER A 1 323 ? 1.378 -6.698 20.265 1.00 89.31 323 SER A N 1
ATOM 2627 C CA . SER A 1 323 ? 1.306 -6.842 21.719 1.00 89.31 323 SER A CA 1
ATOM 2628 C C . SER A 1 323 ? 0.167 -7.760 22.154 1.00 89.31 323 SER A C 1
ATOM 2630 O O . SER A 1 323 ? -1.011 -7.393 22.178 1.00 89.31 323 SER A O 1
ATOM 2632 N N . ARG A 1 324 ? 0.538 -8.977 22.572 1.00 91.75 324 ARG A N 1
ATOM 2633 C CA . ARG A 1 324 ? -0.380 -9.931 23.222 1.00 91.75 324 ARG A CA 1
ATOM 2634 C C . ARG A 1 324 ? -0.982 -9.360 24.506 1.00 91.75 324 ARG A C 1
ATOM 2636 O O . ARG A 1 324 ? -2.131 -9.637 24.832 1.00 91.75 324 ARG A O 1
ATOM 2643 N N . ASP A 1 325 ? -0.192 -8.582 25.229 1.00 91.56 325 ASP A N 1
ATOM 2644 C CA . ASP A 1 325 ? -0.575 -7.959 26.489 1.00 91.56 325 ASP A CA 1
ATOM 2645 C C . ASP A 1 325 ? -1.643 -6.871 26.278 1.00 91.56 325 ASP A C 1
ATOM 2647 O O . ASP A 1 325 ? -2.686 -6.906 26.933 1.00 91.56 325 ASP A O 1
ATOM 2651 N N . LEU A 1 326 ? -1.472 -5.999 25.272 1.00 91.00 326 LEU A N 1
ATOM 2652 C CA . LEU A 1 326 ? -2.508 -5.037 24.871 1.00 91.00 326 LEU A CA 1
ATOM 2653 C C . LEU A 1 326 ? -3.814 -5.752 24.499 1.00 91.00 326 LEU A C 1
ATOM 2655 O O . LEU A 1 326 ? -4.876 -5.393 25.008 1.00 91.00 326 LEU A O 1
ATOM 2659 N N . PHE A 1 327 ? -3.734 -6.799 23.669 1.00 93.94 327 PHE A N 1
ATOM 2660 C CA . PHE A 1 327 ? -4.895 -7.620 23.317 1.00 93.94 327 PHE A CA 1
ATOM 2661 C C . PHE A 1 327 ? -5.611 -8.158 24.567 1.00 93.94 327 PHE A C 1
ATOM 2663 O O . PHE A 1 327 ? -6.815 -7.953 24.729 1.00 93.94 327 PHE A O 1
ATOM 2670 N N . ASN A 1 328 ? -4.876 -8.788 25.488 1.00 93.19 328 ASN A N 1
ATOM 2671 C CA . ASN A 1 328 ? -5.441 -9.373 26.705 1.00 93.19 328 ASN A CA 1
ATOM 2672 C C . ASN A 1 328 ? -6.121 -8.322 27.595 1.00 93.19 328 ASN A C 1
ATOM 2674 O O . ASN A 1 328 ? -7.238 -8.555 28.068 1.00 93.19 328 ASN A O 1
ATOM 2678 N N . ARG A 1 329 ? -5.497 -7.149 27.787 1.00 92.38 329 ARG A N 1
ATOM 2679 C CA . ARG A 1 329 ? -6.103 -6.034 28.534 1.00 92.38 329 ARG A CA 1
ATOM 2680 C C . ARG A 1 329 ? -7.393 -5.548 27.884 1.00 92.38 329 ARG A C 1
ATOM 2682 O O . ARG A 1 329 ? -8.384 -5.341 28.580 1.00 92.38 329 ARG A O 1
ATOM 2689 N N . CYS A 1 330 ? -7.412 -5.422 26.560 1.00 93.69 330 CYS A N 1
ATOM 2690 C CA . CYS A 1 330 ? -8.600 -5.014 25.818 1.00 93.69 330 CYS A CA 1
ATOM 2691 C C . CYS A 1 330 ? -9.730 -6.045 25.896 1.00 93.69 330 CYS A C 1
ATOM 2693 O O . CYS A 1 330 ? -10.890 -5.672 26.077 1.00 93.69 330 CYS A O 1
ATOM 2695 N N . MET A 1 331 ? -9.413 -7.341 25.839 1.00 94.50 331 MET A N 1
ATOM 2696 C CA . MET A 1 331 ? -10.412 -8.398 26.025 1.00 94.50 331 MET A CA 1
ATOM 2697 C C . MET A 1 331 ? -10.975 -8.405 27.450 1.00 94.50 331 MET A C 1
ATOM 2699 O O . MET A 1 331 ? -12.179 -8.589 27.638 1.00 94.50 331 MET A O 1
ATOM 2703 N N . ALA A 1 332 ? -10.131 -8.174 28.460 1.00 92.19 332 ALA A N 1
ATOM 2704 C CA . ALA A 1 332 ? -10.581 -8.020 29.840 1.00 92.19 332 ALA A CA 1
ATOM 2705 C C . ALA A 1 332 ? -11.497 -6.796 29.992 1.00 92.19 332 ALA A C 1
ATOM 2707 O O . ALA A 1 332 ? -12.579 -6.918 30.563 1.00 92.19 332 ALA A O 1
ATOM 2708 N N . TYR A 1 333 ? -11.119 -5.655 29.405 1.00 91.25 333 TYR A N 1
ATOM 2709 C CA . TYR A 1 333 ? -11.911 -4.425 29.419 1.00 91.25 333 TYR A CA 1
ATOM 2710 C C . TYR A 1 333 ? -13.286 -4.604 28.756 1.00 91.25 333 TYR A C 1
ATOM 2712 O O . TYR A 1 333 ? -14.305 -4.205 29.326 1.00 91.25 333 TYR A O 1
ATOM 2720 N N . ALA A 1 334 ? -13.344 -5.292 27.610 1.00 93.19 334 ALA A N 1
ATOM 2721 C CA . ALA A 1 334 ? -14.598 -5.617 26.932 1.00 93.19 334 ALA A CA 1
ATOM 2722 C C . ALA A 1 334 ? -15.556 -6.431 27.828 1.00 93.19 334 ALA A C 1
ATOM 2724 O O . ALA A 1 334 ? -16.769 -6.179 27.823 1.00 93.19 334 ALA A O 1
ATOM 2725 N N . LYS A 1 335 ? -15.013 -7.369 28.621 1.00 90.06 335 LYS A N 1
ATOM 2726 C CA . LYS A 1 335 ? -15.763 -8.241 29.542 1.00 90.06 335 LYS A CA 1
ATOM 2727 C C . LYS A 1 335 ? -16.201 -7.519 30.818 1.00 90.06 335 LYS A C 1
ATOM 2729 O O . LYS A 1 335 ? -17.385 -7.545 31.140 1.00 90.06 335 LYS A O 1
ATOM 2734 N N . SER A 1 336 ? -15.279 -6.879 31.538 1.00 83.38 336 SER A N 1
ATOM 2735 C CA . SER A 1 336 ? -15.549 -6.338 32.878 1.00 83.38 336 SER A CA 1
ATOM 2736 C C . SER A 1 336 ? -16.218 -4.964 32.866 1.00 83.38 336 SER A C 1
ATOM 2738 O O . SER A 1 336 ? -16.909 -4.618 33.820 1.00 83.38 336 SER A O 1
ATOM 2740 N N . GLY A 1 337 ? -16.008 -4.155 31.819 1.00 69.31 337 GLY A N 1
ATOM 2741 C CA . GLY A 1 337 ? -16.491 -2.772 31.756 1.00 69.31 337 GLY A CA 1
ATOM 2742 C C . GLY A 1 337 ? -15.937 -1.845 32.848 1.00 69.31 337 GLY A C 1
ATOM 2743 O O . GLY A 1 337 ? -16.410 -0.719 32.983 1.00 69.31 337 GLY A O 1
ATOM 2744 N N . THR A 1 338 ? -14.952 -2.283 33.640 1.00 56.47 338 THR A N 1
ATOM 2745 C CA . THR A 1 338 ? -14.377 -1.481 34.726 1.00 56.47 338 THR A CA 1
ATOM 2746 C C . THR A 1 338 ? -13.555 -0.335 34.141 1.00 56.47 338 THR A C 1
ATOM 2748 O O . THR A 1 338 ? -12.443 -0.538 33.662 1.00 56.47 338 THR A O 1
ATOM 2751 N N . ALA A 1 339 ? -14.127 0.869 34.195 1.00 49.00 339 ALA A N 1
ATOM 2752 C CA . ALA A 1 339 ? -13.645 2.111 33.589 1.00 49.00 339 ALA A CA 1
ATOM 2753 C C . ALA A 1 339 ? -12.442 2.774 34.292 1.00 49.00 339 ALA A C 1
ATOM 2755 O O . ALA A 1 339 ? -12.054 3.877 33.918 1.00 49.00 339 ALA A O 1
ATOM 2756 N N . ASN A 1 340 ? -11.845 2.151 35.313 1.00 44.66 340 ASN A N 1
ATOM 2757 C CA . ASN A 1 340 ? -10.973 2.901 36.224 1.00 44.66 340 ASN A CA 1
ATOM 2758 C C . ASN A 1 340 ? -9.522 3.084 35.781 1.00 44.66 340 ASN A C 1
ATOM 2760 O O . ASN A 1 340 ? -8.812 3.837 36.440 1.00 44.66 340 ASN A O 1
ATOM 2764 N N . LYS A 1 341 ? -9.096 2.499 34.658 1.00 53.41 341 LYS A N 1
ATOM 2765 C CA . LYS A 1 341 ? -7.927 2.956 33.891 1.00 53.41 341 LYS A CA 1
ATOM 2766 C C . LYS A 1 341 ? -8.186 2.651 32.422 1.00 53.41 341 LYS A C 1
ATOM 2768 O O . LYS A 1 341 ? -8.644 1.550 32.113 1.00 53.41 341 LYS A O 1
ATOM 2773 N N . LYS A 1 342 ? -7.900 3.601 31.522 1.00 56.84 342 LYS A N 1
ATOM 2774 C CA . LYS A 1 342 ? -7.737 3.259 30.104 1.00 56.84 342 LYS A CA 1
ATOM 2775 C C . LYS A 1 342 ? -6.765 2.069 30.047 1.00 56.84 342 LYS A C 1
ATOM 2777 O O . LYS A 1 342 ? -5.782 2.079 30.785 1.00 56.84 342 LYS A O 1
ATOM 2782 N N . PRO A 1 343 ? -7.030 1.028 29.247 1.00 63.06 343 PRO A N 1
ATOM 2783 C CA . PRO A 1 343 ? -6.140 -0.132 29.132 1.00 63.06 343 PRO A CA 1
ATOM 2784 C C . PRO A 1 343 ? -4.778 0.184 28.473 1.00 63.06 343 PRO A C 1
ATOM 2786 O O . PRO A 1 343 ? -4.074 -0.741 28.061 1.00 63.06 343 PRO A O 1
ATOM 2789 N N . VAL A 1 344 ? -4.403 1.464 28.383 1.00 61.81 344 VAL A N 1
ATOM 2790 C CA . VAL A 1 344 ? -3.187 1.993 27.762 1.00 61.81 344 VAL A CA 1
ATOM 2791 C C . VAL A 1 344 ? -2.621 3.089 28.645 1.00 61.81 344 VAL A C 1
ATOM 2793 O O . VAL A 1 344 ? -3.408 4.003 28.998 1.00 61.81 344 VAL A O 1
#

Radius of gyration: 24.24 Å; chains: 1; bounding box: 66×82×86 Å

Sequence (344 aa):
MTTTHSLARWLLSALILVVQPAYADALADQTDVHNRITALLDARSFAELDAQMDAARKSHSTAPDGTPLLQLYYSAFTVNCGCTEHSIAEPDALQWVRWRQALEQWRRLAPQSINAQILYATYHISYGEYARGTDYAKDVRPDQWKMMQTYLDRAATLLQSMSGPAREDRGWYAAKLRLLRLQGIDNRHEYVLLWQEATQKYPDYLPLYTLAAGYFEPRWMGSEQEEKALIEHAVALTQSFWGESLYARLYARDMRYDQTLDPAVDWPRMRKGFERVVHDFPAAVNYSQYARFACQYGDLKALRSAVKHIDSAQPLIHTWGYSRDLFNRCMAYAKSGTANKKPV

pLDDT: mean 86.13, std 17.45, range [33.25, 98.5]

Secondary structure (DSSP, 8-state):
---------------------TTSS---SHHHHHHHHHHHHHTT-HHHHHHHHHHHHHH--B-TTS-BHHHHHHTTT-SS-SSSS-PPPPPPHHHHHHHHHHHHHHHHH-TT-HHHHHHHHHHHHHHHHHHH-SS-TTTS-HHHHHHHHHHHHHHHHHHHH--THHHHSHHHHHHHHHHHHHH-GGGHHHHHHHHHHHHHH-TT-HHHHHHHHHHHSTTTT--HHHHHHHHHHHHHHTTTTTTHHHHHHHHHHHTSS--SPPTT--HHHHHHHHHHHHHH---HHHHHHHHHHHHHTT-HHHHHHHGGGS-SSS--GGGGTT-HHHHHHHHHHHHH--TTS---

Foldseek 3Di:
DDDDDDDDDDDPDPPPPPPDPPPPPDPQDLVSLLVVLLVCLLVLVLVVLLVVLVVLQVVQDAHLLRARSNVSLLCSLAQDLLSDLDGDDLDDPVSLVSNQVSLVVSCVVCVPRLSSLLSNLSSLQRVLDVLQDDDDPVPGDPVSNVSSVVSLVVSVVSLVPDDDPNVVGLSSLLSVLSSLQSVAQVCVVVNVVSLVVSCVSCVPNLSSLSSVLVSQPPVGHHDPVSSVVSQQVNLVSCVVPQRLLSVLVSLLSVCLQPLDHDPVDDVVSNLVNLVVSCVVRVDQLSLLLQLLVCLQVVVLVSNLVSVVSHDPVDGPCSSNSVDPQSSVLSVVCNPPVPSPDRSD

InterPro domains:
  IPR025115 Domain of unknown function DUF4034 [PF13226] (37-177)

Organism: NCBI:txid857265